Protein AF-A0A316UVH8-F1 (afdb_monomer)

Secondary structure (DSSP, 8-state):
-HHHHHHHHHHHHHHHHHTTTTTHHHHHHHHHHHHH---HHHHHHHHHHHHHHHTSSTTS-HHHHHHHHHHHHHHHHHH-TT-HHHHHHHHHHHHHHHT-TTHHHHHHHHHHT-S-GGGGGGHHHHHHHHHTTT-TTSS-----S-----S--TTGGG-TT--PPPTT--TT--------HHHHHHTT-S-HHHHHHHHHHHHHHHHHH-GGG--HHHHHHHHHHHHHH-HHHHHHHHHHHHHHHHHHHHHHHHHHHHHHTT------PPP--TTTSPP--

Mean predicted aligned error: 10.24 Å

Structure (mmCIF, N/CA/C/O backbone):
data_AF-A0A316UVH8-F1
#
_entry.id   AF-A0A316UVH8-F1
#
loop_
_atom_site.group_PDB
_atom_site.id
_atom_site.type_symbol
_atom_site.label_atom_id
_atom_site.label_alt_id
_atom_site.label_comp_id
_atom_site.label_asym_id
_atom_site.label_entity_id
_atom_site.label_seq_id
_atom_site.pdbx_PDB_ins_code
_atom_site.Cartn_x
_atom_site.Cartn_y
_atom_site.Cartn_z
_atom_site.occupancy
_atom_site.B_iso_or_equiv
_atom_site.auth_seq_id
_atom_site.auth_comp_id
_atom_site.auth_asym_id
_atom_site.auth_atom_id
_atom_site.pdbx_PDB_model_num
ATOM 1 N N . MET A 1 1 ? -22.569 6.946 31.709 1.00 48.66 1 MET A N 1
ATOM 2 C CA . MET A 1 1 ? -23.284 7.180 30.437 1.00 48.66 1 MET A CA 1
ATOM 3 C C . MET A 1 1 ? -22.382 6.847 29.246 1.00 48.66 1 MET A C 1
ATOM 5 O O . MET A 1 1 ? -22.894 6.340 28.260 1.00 48.66 1 MET A O 1
ATOM 9 N N . ASP A 1 2 ? -21.054 6.984 29.384 1.00 65.75 2 ASP A N 1
ATOM 10 C CA . ASP A 1 2 ? -20.082 6.675 28.321 1.00 65.75 2 ASP A CA 1
ATOM 11 C C . ASP A 1 2 ? -20.072 5.235 27.812 1.00 65.75 2 ASP A C 1
ATOM 13 O O . ASP A 1 2 ? -20.060 5.033 26.607 1.00 65.75 2 ASP A O 1
ATOM 17 N N . VAL A 1 3 ? -20.145 4.225 28.686 1.00 76.56 3 VAL A N 1
ATOM 18 C CA . VAL A 1 3 ? -19.962 2.809 28.292 1.00 76.56 3 VAL A CA 1
ATOM 19 C C . VAL A 1 3 ? -20.969 2.325 27.237 1.00 76.56 3 VAL A C 1
ATOM 21 O O . VAL A 1 3 ? -20.591 1.606 26.313 1.00 76.56 3 VAL A O 1
ATOM 24 N N . GLU A 1 4 ? -22.247 2.696 27.351 1.00 79.62 4 GLU A N 1
ATOM 25 C CA . GLU A 1 4 ? -23.273 2.283 26.378 1.00 79.62 4 GLU A CA 1
ATOM 26 C C . GLU A 1 4 ? -23.132 3.034 25.047 1.00 79.62 4 GLU A C 1
ATOM 28 O O . GLU A 1 4 ? -23.325 2.446 23.981 1.00 79.62 4 GLU A O 1
ATOM 33 N N .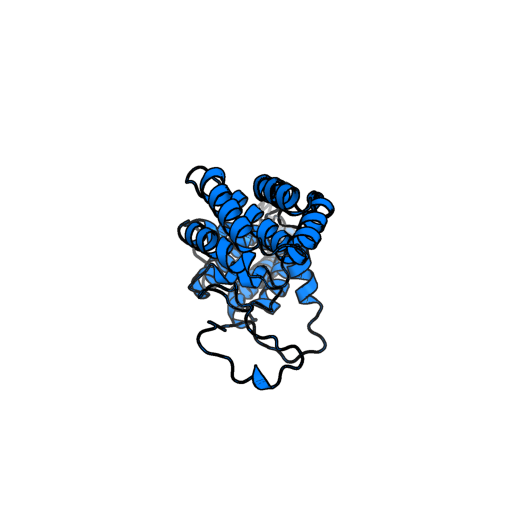 LEU A 1 5 ? -22.691 4.297 25.089 1.00 79.25 5 LEU A N 1
ATOM 34 C CA . LEU A 1 5 ? -22.355 5.060 23.889 1.00 79.25 5 LEU A CA 1
ATOM 35 C C . LEU A 1 5 ? -21.143 4.442 23.172 1.00 79.25 5 LEU A C 1
ATOM 37 O O . LEU A 1 5 ? -21.197 4.236 21.958 1.00 79.25 5 LEU A O 1
ATOM 41 N N . THR A 1 6 ? -20.092 4.053 23.911 1.00 79.81 6 THR A N 1
ATOM 42 C CA . THR A 1 6 ? -18.923 3.349 23.355 1.00 79.81 6 THR A CA 1
ATOM 43 C C . THR A 1 6 ? -19.338 2.052 22.671 1.00 79.81 6 THR A C 1
ATOM 45 O O . THR A 1 6 ? -18.873 1.756 21.571 1.00 79.81 6 THR A O 1
ATOM 48 N N . LYS A 1 7 ? -20.232 1.269 23.293 1.00 83.00 7 LYS A N 1
ATOM 49 C CA . LYS A 1 7 ? -20.739 0.020 22.708 1.00 83.00 7 LYS A CA 1
ATOM 50 C C . LYS A 1 7 ? -21.523 0.278 21.423 1.00 83.00 7 LYS A C 1
ATOM 52 O O . LYS A 1 7 ? -21.285 -0.415 20.437 1.00 83.00 7 LYS A O 1
ATOM 57 N N . GLY A 1 8 ? -22.400 1.283 21.403 1.00 83.62 8 GLY A N 1
ATOM 58 C C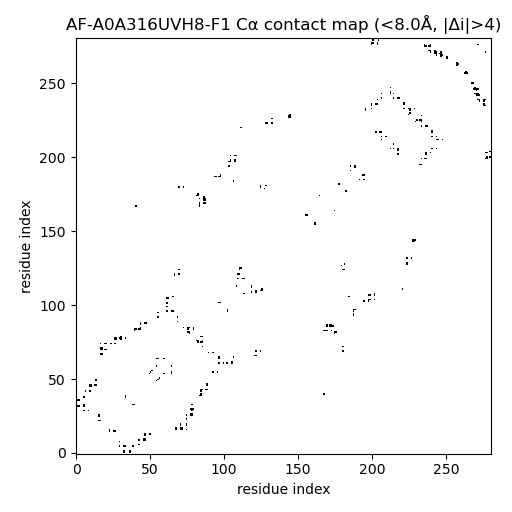A . GLY A 1 8 ? -23.131 1.686 20.198 1.00 83.62 8 GLY A CA 1
ATOM 59 C C . GLY A 1 8 ? -22.193 2.088 19.056 1.00 83.62 8 GLY A C 1
ATOM 60 O O . GLY A 1 8 ? -22.315 1.582 17.938 1.00 83.62 8 GLY A O 1
ATOM 61 N N . ARG A 1 9 ? -21.188 2.923 19.350 1.00 82.12 9 ARG A N 1
ATOM 62 C CA . ARG A 1 9 ? -20.157 3.326 18.380 1.00 82.12 9 ARG A CA 1
ATOM 63 C C . ARG A 1 9 ? -19.286 2.156 17.920 1.00 82.12 9 ARG A C 1
ATOM 65 O O . ARG A 1 9 ? -18.924 2.103 16.750 1.00 82.12 9 ARG A O 1
ATOM 72 N N . ALA A 1 10 ? -19.009 1.178 18.781 1.00 85.44 10 ALA A N 1
ATOM 73 C CA . ALA A 1 10 ? -18.260 -0.022 18.407 1.00 85.44 10 ALA A CA 1
ATOM 74 C C . ALA A 1 10 ? -18.970 -0.853 17.321 1.00 85.44 10 ALA A C 1
ATOM 76 O O . ALA A 1 10 ? -18.297 -1.440 16.475 1.00 85.44 10 ALA A O 1
ATOM 77 N N . PHE A 1 11 ? -20.309 -0.887 17.308 1.00 88.44 11 PHE A N 1
ATOM 78 C CA . PHE A 1 11 ? -21.073 -1.545 16.238 1.00 88.44 11 PHE A CA 1
ATOM 79 C C . PHE A 1 11 ? -21.042 -0.761 14.921 1.00 88.44 11 PHE A C 1
ATOM 81 O O . PHE A 1 11 ? -20.986 -1.374 13.857 1.00 88.44 11 PHE A O 1
ATOM 88 N N . GLN A 1 12 ? -21.027 0.571 14.997 1.00 90.38 12 GLN A N 1
ATOM 89 C CA . GLN A 1 12 ? -20.935 1.470 13.838 1.00 90.38 12 GLN A CA 1
ATOM 90 C C . GLN A 1 12 ? -19.508 1.594 13.287 1.00 90.38 12 GLN A C 1
ATOM 92 O O . GLN A 1 12 ? -19.318 2.099 12.188 1.00 90.38 12 GLN A O 1
ATOM 97 N N . LEU A 1 13 ? -18.496 1.123 14.024 1.00 91.44 13 LEU A N 1
ATOM 98 C CA . LEU A 1 13 ? -17.085 1.338 13.701 1.00 91.44 13 LEU A CA 1
ATOM 99 C C . LEU A 1 13 ? -16.694 0.854 12.299 1.00 91.44 13 LEU A C 1
ATOM 101 O O . LEU A 1 13 ? -15.836 1.460 11.672 1.00 91.44 13 LEU A O 1
ATOM 105 N N . PHE A 1 14 ? -17.314 -0.212 11.789 1.00 93.62 14 PHE A N 1
ATOM 106 C CA . PHE A 1 14 ? -17.062 -0.650 10.414 1.00 93.62 14 PHE A CA 1
ATOM 107 C C . PHE A 1 14 ? -17.468 0.422 9.394 1.00 93.62 14 PHE A C 1
ATOM 109 O O . PHE A 1 14 ? -16.698 0.707 8.485 1.00 93.62 14 PHE A O 1
ATOM 116 N N . ASP A 1 15 ? -18.656 1.007 9.556 1.00 93.81 15 ASP A N 1
ATOM 117 C CA . ASP A 1 15 ? -19.183 2.026 8.644 1.00 93.81 15 ASP A CA 1
ATOM 118 C C . ASP A 1 15 ? -18.383 3.325 8.784 1.00 93.81 15 ASP A C 1
ATOM 120 O O . ASP A 1 15 ? -17.949 3.892 7.790 1.00 93.81 15 ASP A O 1
ATOM 124 N N . LEU A 1 16 ? -18.032 3.704 10.018 1.00 93.00 16 LEU A N 1
ATOM 125 C CA . LEU A 1 16 ? -17.135 4.837 10.265 1.00 93.00 16 LEU A CA 1
ATOM 126 C C . LEU A 1 16 ? -15.775 4.661 9.575 1.00 93.00 16 LEU A C 1
ATOM 128 O O . LEU A 1 16 ? -15.230 5.618 9.044 1.00 93.00 16 LEU A O 1
ATOM 132 N N . ILE A 1 17 ? -15.210 3.453 9.569 1.00 93.50 17 ILE A N 1
ATOM 133 C CA . ILE A 1 17 ? -13.948 3.187 8.867 1.00 93.50 17 ILE A CA 1
ATOM 134 C C . ILE A 1 17 ? -14.131 3.246 7.345 1.00 93.50 17 ILE A C 1
ATOM 136 O O . ILE A 1 17 ? -13.220 3.691 6.650 1.00 93.50 17 ILE A O 1
ATOM 140 N N . ALA A 1 18 ? -15.272 2.792 6.824 1.00 91.69 18 ALA A N 1
ATOM 141 C CA . ALA A 1 18 ? -15.566 2.855 5.395 1.00 91.69 18 ALA A CA 1
ATOM 142 C C . ALA A 1 18 ? -15.680 4.304 4.893 1.00 91.69 18 ALA A C 1
ATOM 144 O O . ALA A 1 18 ? -15.189 4.598 3.808 1.00 91.69 18 ALA A O 1
ATOM 145 N N . ASP A 1 19 ? -16.228 5.194 5.722 1.00 91.50 19 ASP A N 1
ATOM 146 C CA . ASP A 1 19 ? -16.403 6.622 5.431 1.00 91.50 19 ASP A CA 1
ATOM 147 C C . ASP A 1 19 ? -15.170 7.476 5.808 1.00 91.50 19 ASP A C 1
ATOM 149 O O . ASP A 1 19 ? -15.238 8.703 5.867 1.00 91.50 19 ASP A O 1
ATOM 153 N N . TRP A 1 20 ? -14.027 6.860 6.124 1.00 90.06 20 TRP A N 1
ATOM 154 C CA . TRP A 1 20 ? -12.783 7.595 6.375 1.00 90.06 20 TRP A CA 1
ATOM 155 C C . TRP A 1 20 ? -12.253 8.208 5.065 1.00 90.06 20 TRP A C 1
ATOM 157 O O . TRP A 1 20 ? -12.171 7.480 4.072 1.00 90.06 20 TRP A O 1
ATOM 167 N N . PRO A 1 21 ? -11.811 9.483 5.036 1.00 89.75 21 PRO A N 1
ATOM 168 C CA . PRO A 1 21 ? -11.515 10.379 6.164 1.00 89.75 21 PRO A CA 1
ATOM 169 C C . PRO A 1 21 ? -12.667 11.288 6.627 1.00 89.75 21 PRO A C 1
ATOM 171 O O . PRO A 1 21 ? -12.525 11.960 7.652 1.00 89.75 21 PRO A O 1
ATOM 174 N N . ASP A 1 22 ? -13.807 11.306 5.939 1.00 88.62 22 ASP A N 1
ATOM 175 C CA . ASP A 1 22 ? -14.940 12.187 6.269 1.00 88.62 22 ASP A CA 1
ATOM 176 C C . ASP A 1 22 ? -15.517 11.901 7.669 1.00 88.62 22 ASP A C 1
ATOM 178 O O . ASP A 1 22 ? -16.018 12.791 8.359 1.00 88.62 22 ASP A O 1
ATOM 182 N N . SER A 1 23 ? -15.361 10.666 8.149 1.00 91.56 23 SER A N 1
ATOM 183 C CA . SER A 1 23 ? -15.766 10.214 9.483 1.00 91.56 23 SER A CA 1
ATOM 184 C C . SER A 1 23 ? -14.837 10.622 10.642 1.00 91.56 23 SER A C 1
ATOM 186 O O . SER A 1 23 ? -15.108 10.260 11.792 1.00 91.56 23 SER A O 1
ATOM 188 N N . THR A 1 24 ? -13.771 11.395 10.392 1.00 89.75 24 THR A N 1
ATOM 189 C CA . THR A 1 24 ? -12.790 11.836 11.410 1.00 89.75 24 THR A CA 1
ATOM 190 C C . THR A 1 24 ? -13.399 12.321 12.741 1.00 89.75 24 THR A C 1
ATOM 192 O O . THR A 1 24 ? -12.937 11.848 13.783 1.00 89.75 24 THR A O 1
ATOM 195 N N . PRO A 1 25 ? -14.427 13.200 12.789 1.00 88.38 25 PRO A N 1
ATOM 196 C CA . PRO A 1 25 ? -14.987 13.654 14.068 1.00 88.38 25 PRO A CA 1
ATOM 197 C C . PRO A 1 25 ? -15.607 12.511 14.887 1.00 88.38 25 PRO A C 1
ATOM 199 O O . PRO A 1 25 ? -15.352 12.402 16.083 1.00 88.38 25 PRO A O 1
ATOM 202 N N . ALA A 1 26 ? -16.340 11.596 14.246 1.00 87.38 26 ALA A N 1
ATOM 203 C CA . ALA A 1 26 ? -16.956 10.453 14.926 1.00 87.38 26 ALA A CA 1
ATOM 204 C C . ALA A 1 26 ? -15.911 9.443 15.438 1.00 87.38 26 ALA A C 1
ATOM 206 O O . ALA A 1 26 ? -16.097 8.804 16.476 1.00 87.38 26 ALA A O 1
ATOM 207 N N . VAL A 1 27 ? -14.797 9.307 14.716 1.00 88.38 27 VAL A N 1
ATOM 208 C CA . VAL A 1 27 ? -13.624 8.529 15.138 1.00 88.38 27 VAL A CA 1
ATOM 209 C C . VAL A 1 27 ? -12.925 9.202 16.335 1.00 88.38 27 VAL A C 1
ATOM 211 O O . VAL A 1 27 ? -12.458 8.509 17.243 1.00 88.38 27 VAL A O 1
ATOM 214 N N . GLY A 1 28 ? -12.904 10.538 16.378 1.00 87.00 28 GLY A N 1
ATOM 215 C CA . GLY A 1 28 ? -12.412 11.345 17.499 1.00 87.00 28 GLY A CA 1
ATOM 216 C C . GLY A 1 28 ? -13.209 11.142 18.791 1.00 87.00 28 GLY A C 1
ATOM 217 O O . GLY A 1 28 ? -12.610 10.883 19.835 1.00 87.00 28 GLY A O 1
ATOM 218 N N . ASP A 1 29 ? -14.541 11.131 18.717 1.00 86.81 29 ASP A N 1
ATOM 219 C CA . ASP A 1 29 ? -15.402 10.824 19.873 1.00 86.81 29 ASP A CA 1
ATOM 220 C C . ASP A 1 29 ? -15.079 9.438 20.459 1.00 86.81 29 ASP A C 1
ATOM 222 O O . ASP A 1 29 ? -15.022 9.233 21.675 1.00 86.81 29 ASP A O 1
ATOM 226 N N . LEU A 1 30 ? -14.830 8.455 19.585 1.00 84.75 30 LEU A N 1
ATOM 227 C CA . LEU A 1 30 ? -14.495 7.098 20.007 1.00 84.75 30 LEU A CA 1
ATOM 228 C C . LEU A 1 30 ? -13.124 7.032 20.695 1.00 84.75 30 LEU A C 1
ATOM 230 O O . LEU A 1 30 ? -12.954 6.262 21.641 1.00 84.75 30 LEU A O 1
ATOM 234 N N . LYS A 1 31 ? -12.159 7.851 20.265 1.00 87.69 31 LYS A N 1
ATOM 235 C CA . LYS A 1 31 ? -10.849 7.986 20.917 1.00 87.69 31 LYS A CA 1
ATOM 236 C C . LYS A 1 31 ? -10.988 8.484 22.356 1.00 87.69 31 LYS A C 1
ATOM 238 O O . LYS A 1 31 ? -10.380 7.906 23.258 1.00 87.69 31 LYS A O 1
ATOM 243 N N . GLU A 1 32 ? -11.788 9.527 22.577 1.00 85.31 32 GLU A N 1
ATOM 244 C CA . GLU A 1 32 ? -12.048 10.060 23.920 1.00 85.31 32 GLU A CA 1
ATOM 245 C C . GLU A 1 32 ? -12.792 9.037 24.786 1.00 85.31 32 GLU A C 1
ATOM 247 O O . GLU A 1 32 ? -12.422 8.778 25.929 1.00 85.31 32 GLU A O 1
ATOM 252 N N . SER A 1 33 ? -13.763 8.337 24.205 1.00 82.31 33 SER A N 1
ATOM 253 C CA . SER A 1 33 ? -14.492 7.287 24.909 1.00 82.31 33 SER A CA 1
ATOM 254 C C . SER A 1 33 ? -13.598 6.102 25.315 1.00 82.31 33 SER A C 1
ATOM 256 O O . SER A 1 33 ? -13.747 5.549 26.404 1.00 82.31 33 SER A O 1
ATOM 258 N N . ILE A 1 34 ? -12.626 5.709 24.484 1.00 82.00 34 ILE A N 1
ATOM 259 C CA . ILE A 1 34 ? -11.674 4.621 24.785 1.00 82.00 34 ILE A CA 1
ATOM 260 C C . ILE A 1 34 ? -10.600 5.036 25.793 1.00 82.00 34 ILE A C 1
ATOM 262 O O . ILE A 1 34 ? -10.055 4.178 26.486 1.00 82.00 34 ILE A O 1
ATOM 266 N N . SER A 1 35 ? -10.255 6.321 25.892 1.00 81.00 35 SER A N 1
ATOM 267 C CA . SER A 1 35 ? -9.325 6.767 26.936 1.00 81.00 35 SER A CA 1
ATOM 268 C C . SER A 1 35 ? -9.970 6.687 28.324 1.00 81.00 35 SER A C 1
ATOM 270 O O . SER A 1 35 ? -9.289 6.379 29.300 1.00 81.00 35 SER A O 1
ATOM 272 N N . GLN A 1 36 ? -11.290 6.873 28.391 1.00 79.94 36 GLN A N 1
ATOM 273 C CA . GLN A 1 36 ? -12.079 6.804 29.621 1.00 79.94 36 GLN A CA 1
ATOM 274 C C . GLN A 1 36 ? -12.599 5.391 29.942 1.00 79.94 36 GLN A C 1
ATOM 276 O O . GLN A 1 36 ? -12.971 5.115 31.083 1.00 79.94 36 GLN A O 1
ATOM 281 N N . THR A 1 37 ? -12.620 4.473 28.967 1.00 77.19 37 THR A N 1
ATOM 282 C CA . THR A 1 37 ? -13.170 3.116 29.126 1.00 77.19 37 THR A CA 1
ATOM 283 C C . THR A 1 37 ? -12.156 2.016 28.790 1.00 77.19 37 THR A C 1
ATOM 285 O O . THR A 1 37 ? -11.440 2.064 27.796 1.00 77.19 37 THR A O 1
ATOM 288 N N . SER A 1 38 ? -12.133 0.928 29.563 1.00 79.25 38 SER A N 1
ATOM 289 C CA . SER A 1 38 ? -11.269 -0.244 29.321 1.00 79.25 38 SER A CA 1
ATOM 290 C C . SER A 1 38 ? -11.838 -1.223 28.270 1.00 79.25 38 SER A C 1
ATOM 292 O O . SER A 1 38 ? -11.692 -2.440 28.374 1.00 79.25 38 SER A O 1
ATOM 294 N N . LEU A 1 39 ? -12.506 -0.716 27.224 1.00 84.31 39 LEU A N 1
ATOM 295 C CA . LEU A 1 39 ? -13.298 -1.523 26.273 1.00 84.31 39 LEU A CA 1
ATOM 296 C C . LEU A 1 39 ? -12.567 -1.905 24.974 1.00 84.31 39 LEU A C 1
ATOM 298 O O . LEU A 1 39 ? -13.178 -2.446 24.051 1.00 84.31 39 LEU A O 1
ATOM 302 N N . ARG A 1 40 ? -11.249 -1.692 24.889 1.00 86.94 40 ARG A N 1
ATOM 303 C CA . ARG A 1 40 ? -10.430 -1.982 23.690 1.00 86.94 40 ARG A CA 1
ATOM 304 C C . ARG A 1 40 ? -10.602 -3.417 23.176 1.00 86.94 40 ARG A C 1
ATOM 306 O O . ARG A 1 40 ? -10.691 -3.641 21.968 1.00 86.94 40 ARG A O 1
ATOM 313 N N . LEU A 1 41 ? -10.685 -4.396 24.085 1.00 87.44 41 LEU A N 1
ATOM 314 C CA . LEU A 1 41 ? -10.926 -5.801 23.737 1.00 87.44 41 LEU A CA 1
ATOM 315 C C . LEU A 1 41 ? -12.296 -5.996 23.081 1.00 87.44 41 LEU A C 1
ATOM 317 O O . LEU A 1 41 ? -12.360 -6.595 22.007 1.00 87.44 41 LEU A O 1
ATOM 321 N N . PHE A 1 42 ? -13.354 -5.452 23.681 1.00 89.25 42 PHE A N 1
ATOM 322 C CA . PHE A 1 42 ? -14.710 -5.529 23.140 1.00 89.25 42 PHE A CA 1
ATOM 323 C C . PHE A 1 42 ? -14.776 -4.926 21.732 1.00 89.25 42 PHE A C 1
ATOM 325 O O . PHE A 1 42 ? -15.255 -5.572 20.805 1.00 89.25 42 PHE A O 1
ATOM 332 N N . ILE A 1 43 ? -14.187 -3.743 21.536 1.00 90.25 43 ILE A N 1
ATOM 333 C CA . ILE A 1 43 ? -14.131 -3.075 20.228 1.00 90.25 43 ILE A CA 1
ATOM 334 C C . ILE A 1 43 ? -13.397 -3.941 19.203 1.00 90.25 43 ILE A C 1
ATOM 336 O O . ILE A 1 43 ? -13.895 -4.148 18.098 1.00 90.25 43 ILE A O 1
ATOM 340 N N . SER A 1 44 ? -12.246 -4.512 19.575 1.00 90.88 44 SER A N 1
ATOM 341 C CA . SER A 1 44 ? -11.482 -5.383 18.675 1.00 90.88 44 SER A CA 1
ATOM 342 C C . SER A 1 44 ? -12.257 -6.641 18.262 1.00 90.88 44 SER A C 1
ATOM 344 O O . SER A 1 44 ? -12.171 -7.063 17.107 1.00 90.88 44 SER A O 1
ATOM 346 N N . GLN A 1 45 ? -13.045 -7.225 19.171 1.00 91.81 45 GLN A N 1
ATOM 347 C CA . GLN A 1 45 ? -13.875 -8.401 18.899 1.00 91.81 45 GLN A CA 1
ATOM 348 C C . GLN A 1 45 ? -15.064 -8.053 17.999 1.00 91.81 45 GLN A C 1
ATOM 350 O O . GLN A 1 45 ? -15.278 -8.733 16.994 1.00 91.81 45 GLN A O 1
ATOM 355 N N . THR A 1 46 ? -15.782 -6.974 18.315 1.00 93.44 46 THR A N 1
ATOM 356 C CA . THR A 1 46 ? -16.923 -6.484 17.530 1.00 93.44 46 THR A CA 1
ATOM 357 C C . THR A 1 46 ? -16.495 -6.114 16.112 1.00 93.44 46 THR A C 1
ATOM 359 O O . THR A 1 46 ? -17.087 -6.596 15.146 1.00 93.44 46 THR A O 1
ATOM 362 N N . LEU A 1 47 ? -15.401 -5.360 15.959 1.00 93.81 47 LEU A N 1
ATOM 363 C CA . LEU A 1 47 ? -14.863 -5.006 14.645 1.00 93.81 47 LEU A CA 1
ATOM 364 C C . LEU A 1 47 ? -14.400 -6.247 13.868 1.00 93.81 47 LEU A C 1
ATOM 366 O O . LEU A 1 47 ? -14.722 -6.387 12.689 1.00 93.81 47 LEU A O 1
ATOM 370 N N . SER A 1 48 ? -13.706 -7.188 14.520 1.00 93.50 48 SER A N 1
ATOM 371 C CA . SER A 1 48 ? -13.294 -8.449 13.882 1.00 93.50 48 SER A CA 1
ATOM 372 C C . SER A 1 48 ? -14.486 -9.258 13.366 1.00 93.50 48 SER A C 1
ATOM 374 O O . SER A 1 48 ? -14.409 -9.846 12.286 1.00 93.50 48 SER A O 1
ATOM 376 N N . ALA A 1 49 ? -15.586 -9.306 14.123 1.00 94.25 49 ALA A N 1
ATOM 377 C CA . ALA A 1 49 ? -16.807 -9.986 13.708 1.00 94.25 49 ALA A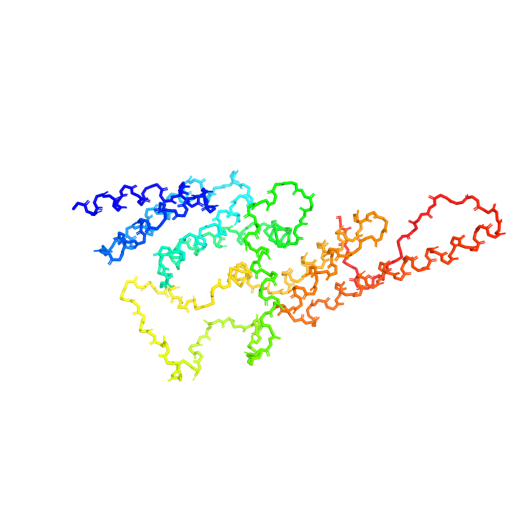 CA 1
ATOM 378 C C . ALA A 1 49 ? -17.445 -9.300 12.488 1.00 94.25 49 ALA A C 1
ATOM 380 O O . ALA A 1 49 ? -17.781 -9.979 11.514 1.00 94.25 49 ALA A O 1
ATOM 381 N N . SER A 1 50 ? -17.532 -7.966 12.496 1.00 94.56 50 SER A N 1
ATOM 382 C CA . SER A 1 50 ? -18.041 -7.179 11.365 1.00 94.56 50 SER A CA 1
ATOM 383 C C . SER A 1 50 ? -17.198 -7.363 10.100 1.00 94.56 50 SER A C 1
ATOM 385 O O . SER A 1 50 ? -17.757 -7.627 9.038 1.00 94.56 50 SER A O 1
ATOM 387 N N . LEU A 1 51 ? -15.864 -7.326 10.211 1.00 94.25 51 LEU A N 1
ATOM 388 C CA . LEU A 1 51 ? -14.942 -7.550 9.089 1.00 94.25 51 LEU A CA 1
ATOM 389 C C . LEU A 1 51 ? -15.121 -8.938 8.463 1.00 94.25 51 LEU A C 1
ATOM 391 O O . LEU A 1 51 ? -15.199 -9.064 7.242 1.00 94.25 51 LEU A O 1
ATOM 395 N N . ARG A 1 52 ? -15.235 -9.989 9.286 1.00 93.25 52 ARG A N 1
ATOM 396 C CA . ARG A 1 52 ? -15.470 -11.357 8.793 1.00 93.25 52 ARG A CA 1
ATOM 397 C C . ARG A 1 52 ? -16.805 -11.493 8.071 1.00 93.25 52 ARG A C 1
ATOM 399 O O . ARG A 1 52 ? -16.871 -12.170 7.054 1.00 93.25 52 ARG A O 1
ATOM 406 N N . LYS A 1 53 ? -17.855 -10.859 8.596 1.00 93.25 53 LYS A N 1
ATOM 407 C CA . LYS A 1 53 ? -19.208 -10.959 8.041 1.00 93.25 53 LYS A CA 1
ATOM 408 C C . LYS A 1 53 ? -19.377 -10.155 6.749 1.00 93.25 53 LYS A C 1
ATOM 410 O O . LYS A 1 53 ? -20.074 -10.616 5.853 1.00 93.25 53 LYS A O 1
ATOM 415 N N . ARG A 1 54 ? -18.792 -8.955 6.676 1.00 94.00 54 ARG A N 1
ATOM 416 C CA . ARG A 1 54 ? -19.096 -7.955 5.635 1.00 94.00 54 ARG A CA 1
ATOM 417 C C . ARG A 1 54 ? -18.012 -7.774 4.572 1.00 94.00 54 ARG A C 1
ATOM 419 O O . ARG A 1 54 ? -18.312 -7.190 3.543 1.00 94.00 54 ARG A O 1
ATOM 426 N N . LEU A 1 55 ? -16.773 -8.203 4.828 1.00 93.69 55 LEU A N 1
ATOM 427 C CA . LEU A 1 55 ? -15.638 -7.916 3.941 1.00 93.69 55 LEU A CA 1
ATOM 428 C C . LEU A 1 55 ? -14.831 -9.161 3.566 1.00 93.69 55 LEU A C 1
ATOM 430 O O . LEU A 1 55 ? -14.473 -9.346 2.408 1.00 93.69 55 LEU A O 1
ATOM 434 N N . LEU A 1 56 ? -14.522 -10.025 4.537 1.00 93.38 56 LEU A N 1
ATOM 435 C CA . LEU A 1 56 ? -13.636 -11.178 4.331 1.00 93.38 56 LEU A CA 1
ATOM 436 C C . LEU A 1 56 ? -14.390 -12.388 3.763 1.00 93.38 56 LEU A C 1
ATOM 438 O O . LEU A 1 56 ? -14.342 -13.487 4.315 1.00 93.38 56 LEU A O 1
ATOM 442 N N . HIS A 1 57 ? -15.089 -12.177 2.651 1.00 92.50 57 HIS A N 1
ATOM 443 C CA . HIS A 1 57 ? -15.824 -13.208 1.928 1.00 92.50 57 HIS A CA 1
ATOM 444 C C . HIS A 1 57 ? -15.427 -13.243 0.441 1.00 92.50 57 HIS A C 1
ATOM 446 O O . HIS A 1 57 ? -15.025 -12.215 -0.113 1.00 92.50 57 HIS A O 1
ATOM 452 N N . PRO A 1 58 ? -15.575 -14.392 -0.250 1.00 91.06 58 PRO A N 1
ATOM 453 C CA . PRO A 1 58 ? -15.124 -14.550 -1.638 1.00 91.06 58 PRO A CA 1
ATOM 454 C C . PRO A 1 58 ? -15.687 -13.517 -2.625 1.00 91.06 58 PRO A C 1
ATOM 456 O O . PRO A 1 58 ? -14.995 -13.148 -3.563 1.00 91.06 58 PRO A O 1
ATOM 459 N N . GLY A 1 59 ? -16.900 -13.004 -2.389 1.00 91.38 59 GLY A N 1
ATOM 460 C CA . GLY A 1 59 ? -17.537 -12.014 -3.267 1.00 91.38 59 GLY A CA 1
ATOM 461 C C . GLY A 1 59 ? -16.980 -10.585 -3.193 1.00 91.38 59 GLY A C 1
ATOM 462 O O . GLY A 1 59 ? -17.377 -9.754 -3.999 1.00 91.38 59 GLY A O 1
ATOM 463 N N . ALA A 1 60 ? -16.093 -10.266 -2.244 1.00 93.62 60 ALA A N 1
ATOM 464 C CA . ALA A 1 60 ? -15.498 -8.930 -2.151 1.00 93.62 60 ALA A CA 1
ATOM 465 C C . ALA A 1 60 ? -14.329 -8.802 -3.139 1.00 93.62 60 ALA A C 1
ATOM 467 O O . ALA A 1 60 ? -13.547 -9.747 -3.285 1.00 93.62 60 ALA A O 1
ATOM 468 N N . ARG A 1 61 ? -14.164 -7.651 -3.803 1.00 92.75 61 ARG A N 1
ATOM 469 C CA . ARG A 1 61 ? -13.019 -7.420 -4.702 1.00 92.75 61 ARG A CA 1
ATOM 470 C C . ARG A 1 61 ? -11.763 -7.125 -3.886 1.00 92.75 61 ARG A C 1
ATOM 472 O O . ARG A 1 61 ? -11.830 -6.490 -2.839 1.00 92.75 61 ARG A O 1
ATOM 479 N N . THR A 1 62 ? -10.603 -7.555 -4.376 1.00 93.00 62 THR A N 1
ATOM 480 C CA . THR A 1 62 ? -9.320 -7.378 -3.672 1.00 93.00 62 THR A CA 1
ATOM 481 C C . THR A 1 62 ? -9.005 -5.901 -3.426 1.00 93.00 62 THR A C 1
ATOM 483 O O . THR A 1 62 ? -8.535 -5.553 -2.345 1.00 93.00 62 THR A O 1
ATOM 486 N N . ARG A 1 63 ? -9.353 -5.031 -4.386 1.00 90.75 63 ARG A N 1
ATOM 487 C CA . ARG A 1 63 ? -9.241 -3.570 -4.269 1.00 90.75 63 ARG A CA 1
ATOM 488 C C . ARG A 1 63 ? -10.065 -3.008 -3.110 1.00 90.75 63 ARG A C 1
ATOM 490 O O . ARG A 1 63 ? -9.510 -2.271 -2.306 1.00 90.75 63 ARG A O 1
ATOM 497 N N . ASP A 1 64 ? -11.332 -3.403 -2.975 1.00 92.00 64 ASP A N 1
ATOM 498 C CA . ASP A 1 64 ? -12.219 -2.905 -1.909 1.00 92.00 64 ASP A CA 1
ATOM 499 C C . ASP A 1 64 ? -11.699 -3.313 -0.517 1.00 92.00 64 ASP A C 1
ATOM 501 O O . ASP A 1 64 ? -11.701 -2.526 0.428 1.00 92.00 64 ASP A O 1
ATOM 505 N N . ILE A 1 65 ? -11.191 -4.546 -0.393 1.00 94.00 65 ILE A N 1
ATOM 506 C CA . ILE A 1 65 ? -10.589 -5.040 0.855 1.00 94.00 65 ILE A CA 1
ATOM 507 C C . ILE A 1 65 ? -9.319 -4.254 1.185 1.00 94.00 65 ILE A C 1
ATOM 509 O O . ILE A 1 65 ? -9.092 -3.912 2.345 1.00 94.00 65 ILE A O 1
ATOM 513 N N . LEU A 1 66 ? -8.489 -3.976 0.177 1.00 92.12 66 LEU A N 1
ATOM 514 C CA . LEU A 1 66 ? -7.262 -3.209 0.340 1.00 92.12 66 LEU A CA 1
ATOM 515 C C . LEU A 1 66 ? -7.550 -1.756 0.735 1.00 92.12 66 LEU A C 1
ATOM 517 O O . LEU A 1 66 ? -6.921 -1.252 1.662 1.00 92.12 66 LEU A O 1
ATOM 521 N N . GLN A 1 67 ? -8.518 -1.111 0.083 1.00 91.50 67 GLN A N 1
ATOM 522 C CA . GLN A 1 67 ? -8.951 0.247 0.403 1.00 91.50 67 GLN A CA 1
ATOM 523 C C . GLN A 1 67 ? -9.449 0.324 1.848 1.00 91.50 67 GLN A C 1
ATOM 525 O O . GLN A 1 67 ? -8.948 1.135 2.624 1.00 91.50 67 GLN A O 1
ATOM 530 N N . LEU A 1 68 ? -10.339 -0.589 2.259 1.00 92.75 68 LEU A N 1
ATOM 531 C CA . LEU A 1 68 ? -10.797 -0.615 3.647 1.00 92.75 68 LEU A CA 1
ATOM 532 C C . LEU A 1 68 ? -9.655 -0.931 4.619 1.00 92.75 68 LEU A C 1
ATOM 534 O O . LEU A 1 68 ? -9.647 -0.407 5.724 1.00 92.75 68 LEU A O 1
ATOM 538 N N . TYR A 1 69 ? -8.681 -1.769 4.249 1.00 92.81 69 TYR A N 1
ATOM 539 C CA . TYR A 1 69 ? -7.513 -2.024 5.095 1.00 92.81 69 TYR A CA 1
ATOM 540 C C . TYR A 1 69 ? -6.678 -0.754 5.317 1.00 92.81 69 TYR A C 1
ATOM 542 O O . TYR A 1 69 ? -6.260 -0.502 6.447 1.00 92.81 69 TYR A O 1
ATOM 550 N N . VAL A 1 70 ? -6.472 0.056 4.276 1.00 90.81 70 VAL A N 1
ATOM 551 C CA . VAL A 1 70 ? -5.781 1.351 4.371 1.00 90.81 70 VAL A CA 1
ATOM 552 C C . VAL A 1 70 ? -6.571 2.319 5.260 1.00 90.81 70 VAL A C 1
ATOM 554 O O . VAL A 1 70 ? -6.020 2.825 6.239 1.00 90.81 70 VAL A O 1
ATOM 557 N N . SER A 1 71 ? -7.874 2.491 5.017 1.00 91.69 71 SER A N 1
ATOM 558 C CA . SER A 1 71 ? -8.748 3.319 5.862 1.00 91.69 71 SER A CA 1
ATOM 559 C C . SER A 1 71 ? -8.782 2.839 7.316 1.00 91.69 71 SER A C 1
ATOM 561 O O . SER A 1 71 ? -8.678 3.636 8.247 1.00 91.69 71 SER A O 1
ATOM 563 N N . LEU A 1 72 ? -8.848 1.522 7.536 1.00 92.81 72 LEU A N 1
ATOM 564 C CA . LEU A 1 72 ? -8.820 0.902 8.860 1.00 92.81 72 LEU A CA 1
ATOM 565 C C . LEU A 1 72 ? -7.527 1.231 9.590 1.00 92.81 72 LEU A C 1
ATOM 567 O O . LEU A 1 72 ? -7.555 1.537 10.779 1.00 92.81 72 LEU A O 1
ATOM 571 N N . VAL A 1 73 ? -6.393 1.155 8.899 1.00 90.25 73 VAL A N 1
ATOM 572 C CA . VAL A 1 73 ? -5.094 1.482 9.477 1.00 90.25 73 VAL A CA 1
ATOM 573 C C . VAL A 1 73 ? -5.068 2.932 9.963 1.00 90.25 73 VAL A C 1
ATOM 575 O O . VAL A 1 73 ? -4.665 3.164 11.104 1.00 90.25 73 VAL A O 1
ATOM 578 N N . TYR A 1 74 ? -5.510 3.890 9.144 1.00 89.12 74 TYR A N 1
ATOM 579 C CA . TYR A 1 74 ? -5.519 5.304 9.525 1.00 89.12 74 TYR A CA 1
ATOM 580 C C . TYR A 1 74 ? -6.513 5.589 10.656 1.00 89.12 74 TYR A C 1
ATOM 582 O O . TYR A 1 74 ? -6.124 6.130 11.694 1.00 89.12 74 TYR A O 1
ATOM 590 N N . ALA A 1 75 ? -7.764 5.150 10.509 1.00 91.62 75 ALA A N 1
ATOM 591 C CA . ALA A 1 75 ? -8.815 5.381 11.494 1.00 91.62 75 ALA A CA 1
ATOM 592 C C . ALA A 1 75 ? -8.489 4.731 12.849 1.00 91.62 75 ALA A C 1
ATOM 594 O O . ALA A 1 75 ? -8.562 5.378 13.893 1.00 91.62 75 ALA A O 1
ATOM 595 N N . VAL A 1 76 ? -8.059 3.463 12.866 1.00 89.94 76 VAL A N 1
ATOM 596 C CA . VAL A 1 76 ? -7.751 2.753 14.121 1.00 89.94 76 VAL A CA 1
ATOM 597 C C . VAL A 1 76 ? -6.505 3.316 14.797 1.00 89.94 76 VAL A C 1
ATOM 599 O O . VAL A 1 76 ? -6.456 3.331 16.023 1.00 89.94 76 VAL A O 1
ATOM 602 N N . ARG A 1 77 ? -5.521 3.827 14.049 1.00 87.06 77 ARG A N 1
ATOM 603 C CA . ARG A 1 77 ? -4.383 4.549 14.646 1.00 87.06 77 ARG A CA 1
ATOM 604 C C . ARG A 1 77 ? -4.795 5.880 15.257 1.00 87.06 77 ARG A C 1
ATOM 606 O O . ARG A 1 77 ? -4.256 6.256 16.295 1.00 87.06 77 ARG A O 1
ATOM 613 N N . HIS A 1 78 ? -5.753 6.573 14.644 1.00 87.88 78 HIS A N 1
ATOM 614 C CA . HIS A 1 78 ? -6.311 7.790 15.219 1.00 87.88 78 HIS A CA 1
ATOM 615 C C . HIS A 1 78 ? -7.005 7.505 16.563 1.00 87.88 78 HIS A C 1
ATOM 617 O O . HIS A 1 78 ? -6.835 8.262 17.521 1.00 87.88 78 HIS A O 1
ATOM 623 N N . ILE A 1 79 ? -7.722 6.377 16.643 1.00 88.31 79 ILE A N 1
ATOM 624 C CA . ILE A 1 79 ? -8.431 5.901 17.840 1.00 88.31 79 ILE A CA 1
ATOM 625 C C . ILE A 1 79 ? -7.471 5.388 18.923 1.00 88.31 79 ILE A C 1
ATOM 627 O O . ILE A 1 79 ? -7.604 5.731 20.096 1.00 88.31 79 ILE A O 1
ATOM 631 N N . ASP A 1 80 ? -6.524 4.529 18.548 1.00 85.81 80 ASP A N 1
ATOM 632 C CA . ASP A 1 80 ? -5.609 3.844 19.456 1.00 85.81 80 ASP A CA 1
ATOM 633 C C . ASP A 1 80 ? -4.149 4.020 19.007 1.00 85.81 80 ASP A C 1
ATOM 635 O O . ASP A 1 80 ? -3.618 3.174 18.276 1.00 85.81 80 ASP A O 1
ATOM 639 N N . PRO A 1 81 ? -3.461 5.065 19.506 1.00 81.62 81 PRO A N 1
ATOM 640 C CA . PRO A 1 81 ? -2.048 5.296 19.212 1.00 81.62 81 PRO A CA 1
ATOM 641 C C . PRO A 1 81 ? -1.122 4.167 19.681 1.00 81.62 81 PRO A C 1
ATOM 643 O O . PRO A 1 81 ? -0.025 4.020 19.152 1.00 81.62 81 PRO A O 1
ATOM 646 N N . GLN A 1 82 ? -1.546 3.355 20.660 1.00 78.94 82 GLN A N 1
ATOM 647 C CA . GLN A 1 82 ? -0.768 2.201 21.119 1.00 78.94 82 GLN A CA 1
ATOM 648 C C . GLN A 1 82 ? -0.859 1.030 20.128 1.00 78.94 82 GLN A C 1
ATOM 650 O O . GLN A 1 82 ? -0.045 0.121 20.187 1.00 78.94 82 GLN A O 1
ATOM 655 N N . GLY A 1 83 ? -1.826 1.020 19.201 1.00 81.81 83 GLY A N 1
ATOM 656 C CA . GLY A 1 83 ? -1.944 -0.010 18.165 1.00 81.81 83 GLY A CA 1
ATOM 657 C C . GLY A 1 83 ? -2.443 -1.374 18.661 1.00 81.81 83 GLY A C 1
ATOM 658 O O . GLY A 1 83 ? -2.336 -2.371 17.939 1.00 81.81 83 GLY A O 1
ATOM 659 N N . ILE A 1 84 ? -3.023 -1.450 19.864 1.00 84.75 84 ILE A N 1
ATOM 660 C CA . ILE A 1 84 ? -3.547 -2.695 20.446 1.00 84.75 84 ILE A CA 1
ATOM 661 C C . ILE A 1 84 ? -4.699 -3.218 19.588 1.00 84.75 84 ILE A C 1
ATOM 663 O O . ILE A 1 84 ? -4.696 -4.390 19.199 1.00 84.75 84 ILE A O 1
ATOM 667 N N . VAL A 1 85 ? -5.661 -2.355 19.245 1.00 88.19 85 VAL A N 1
ATOM 668 C CA . VAL A 1 85 ? -6.810 -2.741 18.407 1.00 88.19 85 VAL A CA 1
ATOM 669 C C . VAL A 1 85 ? -6.333 -3.189 17.025 1.00 88.19 85 VAL A C 1
ATOM 671 O O . VAL A 1 85 ? -6.712 -4.273 16.571 1.00 88.19 85 VAL A O 1
ATOM 674 N N . LEU A 1 86 ? -5.438 -2.414 16.399 1.00 88.88 86 LEU A N 1
ATOM 675 C CA . LEU A 1 86 ? -4.886 -2.710 15.075 1.00 88.88 86 LEU A CA 1
ATOM 676 C C . LEU A 1 86 ? -4.185 -4.075 15.040 1.00 88.88 86 LEU A C 1
ATOM 678 O O . LEU A 1 86 ? -4.434 -4.868 14.132 1.00 88.88 86 LEU A O 1
ATOM 682 N N . SER A 1 87 ? -3.375 -4.390 16.058 1.00 85.31 87 SER A N 1
ATOM 683 C CA . SER A 1 87 ? -2.637 -5.660 16.139 1.00 85.31 87 SER A CA 1
ATOM 684 C C . SER A 1 87 ? -3.544 -6.899 16.123 1.00 85.31 87 SER A C 1
ATOM 686 O O . SER A 1 87 ? -3.147 -7.955 15.631 1.00 85.31 87 SER A O 1
ATOM 688 N N . ARG A 1 88 ? -4.786 -6.773 16.610 1.00 86.31 88 ARG A N 1
ATOM 689 C CA . ARG A 1 88 ? -5.762 -7.871 16.656 1.00 86.31 88 ARG A CA 1
ATOM 690 C C . ARG A 1 88 ? -6.561 -8.014 15.366 1.00 86.31 88 ARG A C 1
ATOM 692 O O . ARG A 1 88 ? -6.812 -9.137 14.933 1.00 86.31 88 ARG A O 1
ATOM 699 N N . VAL A 1 89 ? -6.958 -6.898 14.756 1.00 90.56 89 VAL A N 1
ATOM 700 C CA . VAL A 1 89 ? -7.833 -6.910 13.570 1.00 90.56 89 VAL A CA 1
ATOM 701 C C . VAL A 1 89 ? -7.060 -7.049 12.257 1.00 90.56 89 VAL A C 1
ATOM 703 O O . VAL A 1 89 ? -7.582 -7.626 11.306 1.00 90.56 89 VAL A O 1
ATOM 706 N N . ALA A 1 90 ? -5.805 -6.588 12.199 1.00 88.75 90 ALA A N 1
ATOM 707 C CA . ALA A 1 90 ? -5.012 -6.611 10.971 1.00 88.75 90 ALA A CA 1
ATOM 708 C C . ALA A 1 90 ? -4.630 -8.036 10.541 1.00 88.75 90 ALA A C 1
ATOM 710 O O . ALA A 1 90 ? -4.696 -8.358 9.358 1.00 88.75 90 ALA A O 1
ATOM 711 N N . GLY A 1 91 ? -4.261 -8.910 11.484 1.00 87.75 91 GLY A N 1
ATOM 712 C CA . GLY A 1 91 ? -3.779 -10.267 11.188 1.00 87.75 91 GLY A CA 1
ATOM 713 C C . GLY A 1 91 ? -4.718 -11.091 10.288 1.00 87.75 91 GLY A C 1
ATOM 714 O O . GLY A 1 91 ? -4.267 -11.599 9.258 1.00 87.75 91 GLY A O 1
ATOM 715 N N . PRO A 1 92 ? -6.018 -11.208 10.622 1.00 90.62 92 PRO A N 1
ATOM 716 C CA . PRO A 1 92 ? -7.002 -11.875 9.769 1.00 90.62 92 PRO A CA 1
ATOM 717 C C . PRO A 1 92 ? -7.120 -11.277 8.360 1.00 90.62 92 PRO A C 1
ATOM 719 O O . PRO A 1 92 ? -7.201 -12.037 7.398 1.00 90.62 92 PRO A O 1
ATOM 722 N N . ILE A 1 93 ? -7.084 -9.946 8.228 1.00 92.75 93 ILE A N 1
ATOM 723 C CA . ILE A 1 93 ? -7.168 -9.262 6.927 1.00 92.75 93 ILE A CA 1
ATOM 724 C C . ILE A 1 93 ? -5.926 -9.575 6.088 1.00 92.75 93 ILE A C 1
ATOM 726 O O . ILE A 1 93 ? -6.054 -9.989 4.939 1.00 92.75 93 ILE A O 1
ATOM 730 N N . ARG A 1 94 ? -4.724 -9.461 6.671 1.00 90.19 94 ARG A N 1
ATOM 731 C CA . ARG A 1 94 ? -3.458 -9.761 5.979 1.00 90.19 94 ARG A CA 1
ATOM 732 C C . ARG A 1 94 ? -3.409 -11.204 5.488 1.00 90.19 94 ARG A C 1
ATOM 734 O O . ARG A 1 94 ? -3.032 -11.449 4.349 1.00 90.19 94 ARG A O 1
ATOM 741 N N . ARG A 1 95 ? -3.838 -12.157 6.325 1.00 90.81 95 ARG A N 1
ATOM 742 C CA . ARG A 1 95 ? -3.925 -13.575 5.943 1.00 90.81 95 ARG A CA 1
ATOM 743 C C . ARG A 1 95 ? -4.871 -13.777 4.760 1.00 90.81 95 ARG A C 1
ATOM 745 O O . ARG A 1 95 ? -4.556 -14.555 3.867 1.00 90.81 95 ARG A O 1
ATOM 752 N N . TYR A 1 96 ? -6.008 -13.087 4.765 1.00 93.06 96 TYR A N 1
ATOM 753 C CA . TYR A 1 96 ? -6.989 -13.178 3.691 1.00 93.06 96 TYR A CA 1
ATOM 754 C C . TYR A 1 96 ? -6.474 -12.562 2.382 1.00 93.06 96 TYR A C 1
ATOM 756 O O . TYR A 1 96 ? -6.583 -13.192 1.336 1.00 93.06 96 TYR A O 1
ATOM 764 N N . LEU A 1 97 ? -5.855 -11.377 2.440 1.00 91.94 97 LEU A N 1
ATOM 765 C CA . LEU A 1 97 ? -5.247 -10.717 1.279 1.00 91.94 97 LEU A CA 1
ATOM 766 C C . LEU A 1 97 ? -4.106 -11.547 0.679 1.00 91.94 97 LEU A C 1
ATOM 768 O O . LEU A 1 97 ? -4.034 -11.681 -0.536 1.00 91.94 97 LEU A O 1
ATOM 772 N N . ARG A 1 98 ? -3.264 -12.169 1.514 1.00 89.50 98 ARG A N 1
ATOM 773 C CA . ARG A 1 98 ? -2.167 -13.037 1.056 1.00 89.50 98 ARG A CA 1
ATOM 774 C C . ARG A 1 98 ? -2.649 -14.268 0.287 1.00 89.50 98 ARG A C 1
ATOM 776 O O . ARG A 1 98 ? -1.948 -14.748 -0.592 1.00 89.50 98 ARG A O 1
ATOM 783 N N . ALA A 1 99 ? -3.830 -14.787 0.615 1.00 90.44 99 ALA A N 1
ATOM 784 C CA . ALA A 1 99 ? -4.397 -15.938 -0.084 1.00 90.44 99 ALA A CA 1
ATOM 785 C C . ALA A 1 99 ? -4.905 -15.596 -1.497 1.00 90.44 99 ALA A C 1
ATOM 787 O O . ALA A 1 99 ? -5.236 -16.506 -2.256 1.00 90.44 99 ALA A O 1
ATOM 788 N N . ARG A 1 100 ? -5.001 -14.307 -1.851 1.00 91.25 100 ARG A N 1
ATOM 789 C CA . ARG A 1 100 ? -5.490 -13.868 -3.157 1.00 91.25 100 ARG A CA 1
ATOM 790 C C . ARG A 1 100 ? -4.339 -13.722 -4.157 1.00 91.25 100 ARG A C 1
ATOM 792 O O . ARG A 1 100 ? -3.351 -13.073 -3.831 1.00 91.25 100 ARG A O 1
ATOM 799 N N . PRO A 1 101 ? -4.455 -14.278 -5.374 1.00 86.19 101 PRO A N 1
ATOM 800 C CA . PRO A 1 101 ? -3.363 -14.271 -6.351 1.00 86.19 101 PRO A CA 1
ATOM 801 C C . PRO A 1 101 ? -3.102 -12.884 -6.964 1.00 86.19 101 PRO A C 1
ATOM 803 O O . PRO A 1 101 ? -1.985 -12.585 -7.371 1.00 86.19 101 PRO A O 1
ATOM 806 N N . ASP A 1 102 ? -4.117 -12.022 -7.013 1.00 87.75 102 ASP A N 1
ATOM 807 C CA . ASP A 1 102 ? -4.093 -10.700 -7.648 1.00 87.75 102 ASP A CA 1
ATOM 808 C C . ASP A 1 102 ? -3.601 -9.573 -6.723 1.00 87.75 102 ASP A C 1
ATOM 810 O O . ASP A 1 102 ? -3.388 -8.447 -7.174 1.00 87.75 102 ASP A O 1
ATOM 814 N N . ILE A 1 103 ? -3.379 -9.856 -5.435 1.00 88.69 103 ILE A N 1
ATOM 815 C CA . ILE A 1 103 ? -3.059 -8.841 -4.420 1.00 88.69 103 ILE A CA 1
ATOM 816 C C . ILE A 1 103 ? -1.827 -8.000 -4.759 1.00 88.69 103 ILE A C 1
ATOM 818 O O . ILE A 1 103 ? -1.822 -6.795 -4.513 1.00 88.69 103 ILE A O 1
ATOM 822 N N . VAL A 1 104 ? -0.793 -8.613 -5.341 1.00 84.44 104 VAL A N 1
ATOM 823 C CA . VAL A 1 104 ? 0.448 -7.899 -5.657 1.00 84.44 104 VAL A CA 1
ATOM 824 C C . VAL A 1 104 ? 0.184 -6.831 -6.714 1.00 84.44 104 VAL A C 1
ATOM 826 O O . VAL A 1 104 ? 0.561 -5.677 -6.535 1.00 84.44 104 VAL A O 1
ATOM 829 N N . HIS A 1 105 ? -0.536 -7.203 -7.774 1.00 80.19 105 HIS A N 1
ATOM 830 C CA . HIS A 1 105 ? -0.914 -6.285 -8.840 1.00 80.19 105 HIS A CA 1
ATOM 831 C C . HIS A 1 105 ? -1.789 -5.148 -8.306 1.00 80.19 105 HIS A C 1
ATOM 833 O O . HIS A 1 105 ? -1.544 -3.986 -8.614 1.00 80.19 105 HIS A O 1
ATOM 839 N N . VAL A 1 106 ? -2.771 -5.471 -7.459 1.00 86.81 106 VAL A N 1
ATOM 840 C CA . VAL A 1 106 ? -3.659 -4.467 -6.863 1.00 86.81 106 VAL A CA 1
ATOM 841 C C . VAL A 1 106 ? -2.867 -3.484 -5.997 1.00 86.81 106 VAL A C 1
ATOM 843 O O . VAL A 1 106 ? -3.000 -2.283 -6.203 1.00 86.81 106 VAL A O 1
ATOM 846 N N . ILE A 1 107 ? -1.988 -3.953 -5.103 1.00 86.44 107 ILE A N 1
ATOM 847 C CA . ILE A 1 107 ? -1.164 -3.065 -4.263 1.00 86.44 107 ILE A CA 1
ATOM 848 C C . ILE A 1 107 ? -0.275 -2.160 -5.115 1.00 86.44 107 ILE A C 1
ATOM 850 O O . ILE A 1 107 ? -0.227 -0.959 -4.865 1.00 86.44 107 ILE A O 1
ATOM 854 N N . VAL A 1 108 ? 0.401 -2.709 -6.126 1.00 81.06 108 VAL A N 1
ATOM 855 C CA . VAL A 1 108 ? 1.266 -1.909 -7.000 1.00 81.06 108 VAL A CA 1
ATOM 856 C C . VAL A 1 108 ? 0.446 -0.864 -7.763 1.00 81.06 108 VAL A C 1
ATOM 858 O O . VAL A 1 108 ? 0.811 0.307 -7.751 1.00 81.06 108 VAL A O 1
ATOM 861 N N . SER A 1 109 ? -0.706 -1.234 -8.331 1.00 79.62 109 SER A N 1
ATOM 862 C CA . SER A 1 109 ? -1.594 -0.279 -9.012 1.00 79.62 109 SER A CA 1
ATOM 863 C C . SER A 1 109 ? -2.125 0.820 -8.077 1.00 79.62 109 SER A C 1
ATOM 865 O O . SER A 1 109 ? -2.179 1.988 -8.460 1.00 79.62 109 SER A O 1
ATOM 867 N N . SER A 1 110 ? -2.443 0.475 -6.824 1.00 83.19 110 SER A N 1
ATOM 868 C CA . SER A 1 110 ? -2.891 1.422 -5.799 1.00 83.19 110 SER A CA 1
ATOM 869 C C . SER A 1 110 ? -1.778 2.378 -5.362 1.00 83.19 110 SER A C 1
ATOM 871 O O . SER A 1 110 ? -2.058 3.555 -5.135 1.00 83.19 110 SER A O 1
ATOM 873 N N . LEU A 1 111 ? -0.527 1.913 -5.269 1.00 78.88 111 LEU A N 1
ATOM 874 C CA . LEU A 1 111 ? 0.628 2.757 -4.940 1.00 78.88 111 LEU A CA 1
ATOM 875 C C . LEU A 1 111 ? 1.004 3.697 -6.090 1.00 78.88 111 LEU A C 1
ATOM 877 O O . LEU A 1 111 ? 1.333 4.851 -5.840 1.00 78.88 111 LEU A O 1
ATOM 881 N N . LEU A 1 112 ? 0.950 3.205 -7.330 1.00 73.44 112 LEU A N 1
ATOM 882 C CA . LEU A 1 112 ? 1.464 3.917 -8.501 1.00 73.44 112 LEU A CA 1
ATOM 883 C C . LEU A 1 112 ? 0.465 4.866 -9.169 1.00 73.44 112 LEU A C 1
ATOM 885 O O . LEU A 1 112 ? 0.884 5.693 -9.977 1.00 73.44 112 LEU A O 1
ATOM 889 N N . GLY A 1 113 ? -0.829 4.770 -8.856 1.00 68.81 113 GLY A N 1
ATOM 890 C CA . GLY A 1 113 ? -1.834 5.546 -9.581 1.00 68.81 113 GLY A CA 1
ATOM 891 C C . GLY A 1 113 ? -2.032 4.997 -10.978 1.00 68.81 113 GLY A C 1
ATOM 892 O O . GLY A 1 113 ? -1.597 5.595 -11.958 1.00 68.81 113 GLY A O 1
ATOM 893 N N . GLY A 1 114 ? -2.689 3.840 -11.082 1.00 56.31 114 GLY A N 1
ATOM 894 C CA . GLY A 1 114 ? -3.264 3.447 -12.364 1.00 56.31 114 GLY A CA 1
ATOM 895 C C . GLY A 1 114 ? -4.291 4.510 -12.731 1.00 56.31 114 GLY A C 1
ATOM 896 O O . GLY A 1 114 ? -5.198 4.715 -11.944 1.00 56.31 114 GLY A O 1
ATOM 897 N N . GLY A 1 115 ? -4.104 5.220 -13.848 1.00 49.84 115 GLY A N 1
ATOM 898 C CA . GLY A 1 115 ? -4.857 6.424 -14.242 1.00 49.84 115 GLY A CA 1
ATOM 899 C C . GLY A 1 115 ? -6.366 6.266 -14.491 1.00 49.84 115 GLY A C 1
ATOM 900 O O . GLY A 1 115 ? -6.876 6.842 -15.447 1.00 49.84 115 GLY A O 1
ATOM 901 N N . ASP A 1 116 ? -7.058 5.493 -13.662 1.00 51.91 116 ASP A N 1
ATOM 902 C CA . ASP A 1 116 ? -8.502 5.373 -13.575 1.00 51.91 116 ASP A CA 1
ATOM 903 C C . ASP A 1 116 ? -9.023 6.326 -12.480 1.00 51.91 116 ASP A C 1
ATOM 905 O O . ASP A 1 116 ? -8.414 6.503 -11.424 1.00 51.91 116 ASP A O 1
ATOM 909 N N . GLU A 1 117 ? -10.179 6.936 -12.734 1.00 50.00 117 GLU A N 1
ATOM 910 C CA . GLU A 1 117 ? -10.795 7.994 -11.914 1.00 50.00 117 GLU A CA 1
ATOM 911 C C . GLU A 1 117 ? -11.232 7.526 -10.501 1.00 50.00 117 GLU A C 1
ATOM 913 O O . GLU A 1 117 ? -11.489 8.350 -9.626 1.00 50.00 117 GLU A O 1
ATOM 918 N N . ASP A 1 118 ? -11.236 6.215 -10.231 1.00 52.91 118 ASP A N 1
ATOM 919 C CA . ASP A 1 118 ? -11.688 5.591 -8.971 1.00 52.91 118 ASP A CA 1
ATOM 920 C C . ASP A 1 118 ? -10.629 5.573 -7.843 1.00 52.91 118 ASP A C 1
ATOM 922 O O . ASP A 1 118 ? -10.773 4.873 -6.834 1.00 52.91 118 ASP A O 1
ATOM 926 N N . ASP A 1 119 ? -9.525 6.299 -8.000 1.00 64.19 119 ASP A N 1
ATOM 927 C CA . ASP A 1 119 ? -8.327 6.204 -7.157 1.00 64.19 119 ASP A CA 1
ATOM 928 C C . ASP A 1 119 ? -8.306 7.078 -5.893 1.00 64.19 119 ASP A C 1
ATOM 930 O O . ASP A 1 119 ? -7.371 6.977 -5.092 1.00 64.19 119 ASP A O 1
ATOM 934 N N . ALA A 1 120 ? -9.369 7.849 -5.646 1.00 67.19 120 ALA A N 1
ATOM 935 C CA . ALA A 1 120 ? -9.499 8.716 -4.470 1.00 67.19 120 ALA A CA 1
ATOM 936 C C . ALA A 1 120 ? -9.275 7.976 -3.133 1.00 67.19 120 ALA A C 1
ATOM 938 O O . ALA A 1 120 ? -8.728 8.539 -2.186 1.00 67.19 120 ALA A O 1
ATOM 939 N N . GLY A 1 121 ? -9.625 6.686 -3.065 1.00 68.56 121 GLY A N 1
ATOM 940 C CA . GLY A 1 121 ? -9.460 5.855 -1.866 1.00 68.56 121 GLY A CA 1
ATOM 941 C C . GLY A 1 121 ? -8.010 5.582 -1.443 1.00 68.56 121 GLY A C 1
ATOM 942 O O . GLY A 1 121 ? -7.787 5.118 -0.326 1.00 68.56 121 GLY A O 1
ATOM 943 N N . PHE A 1 122 ? -7.025 5.856 -2.304 1.00 80.38 122 PHE A N 1
ATOM 944 C CA . PHE A 1 122 ? -5.598 5.657 -2.017 1.00 80.38 122 PHE A CA 1
ATOM 945 C C . PHE A 1 122 ? -4.802 6.968 -1.970 1.00 80.38 122 PHE A C 1
ATOM 947 O O . PHE A 1 122 ? -3.584 6.929 -1.802 1.00 80.38 122 PHE A O 1
ATOM 954 N N . GLU A 1 123 ? -5.463 8.124 -2.058 1.00 78.50 123 GLU A N 1
ATOM 955 C CA . GLU A 1 123 ? -4.794 9.430 -2.090 1.00 78.50 123 GLU A CA 1
ATOM 956 C C . GLU A 1 123 ? -3.959 9.686 -0.828 1.00 78.50 123 GLU A C 1
ATOM 958 O O . GLU A 1 123 ? -2.804 10.097 -0.906 1.00 78.50 123 GLU A O 1
ATOM 963 N N . GLN A 1 124 ? -4.490 9.335 0.348 1.00 78.44 124 GLN A N 1
ATOM 964 C CA . GLN A 1 124 ? -3.764 9.480 1.613 1.00 78.44 124 GLN A CA 1
ATOM 965 C C . GLN A 1 124 ? -2.481 8.626 1.646 1.00 78.44 124 GLN A C 1
ATOM 967 O O . GLN A 1 124 ? -1.449 9.076 2.142 1.00 78.44 124 GLN A O 1
ATOM 972 N N . LEU A 1 125 ? -2.526 7.424 1.059 1.00 80.12 125 LEU A N 1
ATOM 973 C CA . LEU A 1 125 ? -1.373 6.528 0.953 1.00 80.12 125 LEU A CA 1
ATOM 974 C C . LEU A 1 125 ? -0.303 7.094 0.009 1.00 80.12 125 LEU A C 1
ATOM 976 O O . LEU A 1 125 ? 0.887 6.962 0.281 1.00 80.12 125 LEU A O 1
ATOM 980 N N . ARG A 1 126 ? -0.721 7.734 -1.088 1.00 78.44 126 ARG A N 1
ATOM 981 C CA . ARG A 1 126 ? 0.177 8.379 -2.060 1.00 78.44 126 ARG A CA 1
ATOM 982 C C . ARG A 1 126 ? 0.810 9.636 -1.500 1.00 78.44 126 ARG A C 1
ATOM 984 O O . ARG A 1 126 ? 2.012 9.815 -1.639 1.00 78.44 126 ARG A O 1
ATOM 991 N N . SER A 1 127 ? 0.028 10.451 -0.801 1.00 78.19 127 SER A N 1
ATOM 992 C CA . SER A 1 127 ? 0.539 11.620 -0.094 1.00 78.19 127 SER A CA 1
ATOM 993 C C . SER A 1 127 ? 1.595 11.224 0.941 1.00 78.19 127 SER A C 1
ATOM 995 O O . SER A 1 127 ? 2.649 11.849 1.004 1.00 78.19 127 SER A O 1
ATOM 997 N N . GLU A 1 128 ? 1.374 10.142 1.698 1.00 75.81 128 GLU A N 1
ATOM 998 C CA . GLU A 1 128 ? 2.376 9.606 2.631 1.00 75.81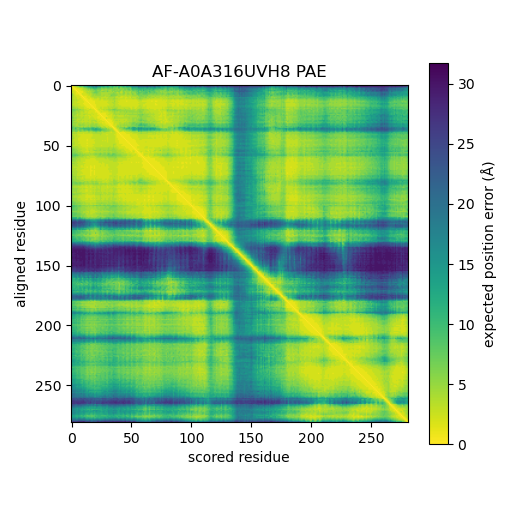 128 GLU A CA 1
ATOM 999 C C . GLU A 1 128 ? 3.617 9.071 1.902 1.00 75.81 128 GLU A C 1
ATOM 1001 O O . GLU A 1 128 ? 4.743 9.290 2.351 1.00 75.81 128 GLU A O 1
ATOM 1006 N N . LEU A 1 129 ? 3.422 8.407 0.761 1.00 73.25 129 LEU A N 1
ATOM 1007 C CA . LEU A 1 129 ? 4.504 7.907 -0.077 1.00 73.25 129 LEU A CA 1
ATOM 1008 C C . LEU A 1 129 ? 5.377 9.059 -0.629 1.00 73.25 129 LEU A C 1
ATOM 1010 O O . LEU A 1 129 ? 6.607 8.968 -0.588 1.00 73.25 129 LEU A O 1
ATOM 1014 N N . ASP A 1 130 ? 4.760 10.153 -1.076 1.00 71.19 130 ASP A N 1
ATOM 1015 C CA . ASP A 1 130 ? 5.440 11.357 -1.562 1.00 71.19 130 ASP A CA 1
ATOM 1016 C C . ASP A 1 130 ? 6.120 12.129 -0.410 1.00 71.19 130 ASP A C 1
ATOM 1018 O O . ASP A 1 130 ? 7.292 12.504 -0.517 1.00 71.19 130 ASP A O 1
ATOM 1022 N N . ALA A 1 131 ? 5.432 12.316 0.725 1.00 70.56 131 ALA A N 1
ATOM 1023 C CA . ALA A 1 131 ? 5.939 13.040 1.897 1.00 70.56 131 ALA A CA 1
ATOM 1024 C C . ALA A 1 131 ? 7.127 12.330 2.550 1.00 70.56 131 ALA A C 1
ATOM 1026 O O . ALA A 1 131 ? 8.125 12.958 2.906 1.00 70.56 131 ALA A O 1
ATOM 1027 N N . ALA A 1 132 ? 7.078 11.004 2.641 1.00 59.09 132 ALA A N 1
ATOM 1028 C CA . ALA A 1 132 ? 8.205 10.234 3.133 1.00 59.09 132 ALA A CA 1
ATOM 1029 C C . ALA A 1 132 ? 9.430 10.278 2.204 1.00 59.09 132 ALA A C 1
ATOM 1031 O O . ALA A 1 132 ? 10.536 9.925 2.617 1.00 59.09 132 ALA A O 1
ATOM 1032 N N . GLY A 1 133 ? 9.244 10.722 0.959 1.00 51.19 133 GLY A N 1
ATOM 1033 C CA . GLY A 1 133 ? 10.322 11.059 0.044 1.00 51.19 133 GLY A CA 1
ATOM 1034 C C . GLY A 1 133 ? 11.036 12.378 0.363 1.00 51.19 133 GLY A C 1
ATOM 1035 O O . GLY A 1 133 ? 12.163 12.556 -0.095 1.00 51.19 133 GLY A O 1
ATOM 1036 N N . ALA A 1 134 ? 10.423 13.275 1.143 1.00 48.41 134 ALA A N 1
ATOM 1037 C CA . ALA A 1 134 ? 10.949 14.608 1.448 1.00 48.41 134 ALA A CA 1
ATOM 1038 C C . ALA A 1 134 ? 11.800 14.675 2.734 1.00 48.41 134 ALA A C 1
ATOM 1040 O O . ALA A 1 134 ? 12.629 15.572 2.862 1.00 48.41 134 ALA A O 1
ATOM 1041 N N . GLU A 1 135 ? 11.658 13.729 3.671 1.00 45.19 135 GLU A N 1
ATOM 1042 C CA . GLU A 1 135 ? 12.349 13.779 4.978 1.00 45.19 135 GLU A CA 1
ATOM 1043 C C . GLU A 1 135 ? 13.782 13.197 4.996 1.00 45.19 135 GLU A C 1
ATOM 1045 O O . GLU A 1 135 ? 14.409 13.093 6.052 1.00 45.19 135 GLU A O 1
ATOM 1050 N N . VAL A 1 136 ? 14.375 12.865 3.844 1.00 43.97 136 VAL A N 1
ATOM 1051 C CA . VAL A 1 136 ? 15.758 12.342 3.769 1.00 43.97 136 VAL A CA 1
ATOM 1052 C C . VAL A 1 136 ? 16.785 13.485 3.757 1.00 43.97 136 VAL A C 1
ATOM 1054 O O . VAL A 1 136 ? 17.549 13.659 2.811 1.00 43.97 136 VAL A O 1
ATOM 1057 N N . GLY A 1 137 ? 16.790 14.284 4.827 1.00 37.09 137 GLY A N 1
ATOM 1058 C CA . GLY A 1 137 ? 17.781 15.340 5.067 1.00 37.09 137 GLY A CA 1
ATOM 1059 C C . GLY A 1 137 ? 18.589 15.178 6.356 1.00 37.09 137 GLY A C 1
ATOM 1060 O O . GLY A 1 137 ? 19.766 15.523 6.383 1.00 37.09 137 GLY A O 1
ATOM 1061 N N . THR A 1 138 ? 18.019 14.621 7.426 1.00 29.50 138 THR A N 1
ATOM 1062 C CA . THR A 1 138 ? 18.709 14.543 8.727 1.00 29.50 138 THR A CA 1
ATOM 1063 C C . THR A 1 138 ? 18.191 13.379 9.565 1.00 29.50 138 THR A C 1
ATOM 1065 O O . THR A 1 138 ? 17.399 13.549 10.486 1.00 29.50 138 THR A O 1
ATOM 1068 N N . GLY A 1 139 ? 18.657 12.175 9.259 1.00 27.77 139 GLY A N 1
ATOM 1069 C CA . GLY A 1 139 ? 18.473 11.002 10.107 1.00 27.77 139 GLY A CA 1
ATOM 1070 C C . GLY A 1 139 ? 19.285 9.843 9.543 1.00 27.77 139 GLY A C 1
ATOM 1071 O O . GLY A 1 139 ? 19.292 9.669 8.323 1.00 27.77 139 GLY A O 1
ATOM 1072 N N . PRO A 1 140 ? 20.024 9.077 10.367 1.00 29.16 140 PRO A N 1
ATOM 1073 C CA . PRO A 1 140 ? 20.842 7.991 9.855 1.00 29.16 140 PRO A CA 1
ATOM 1074 C C . PRO A 1 140 ? 19.939 6.998 9.125 1.00 29.16 140 PRO A C 1
ATOM 1076 O O . PRO A 1 140 ? 18.904 6.589 9.654 1.00 29.16 140 PRO A O 1
ATOM 1079 N N . ALA A 1 141 ? 20.346 6.647 7.904 1.00 34.28 141 ALA A N 1
ATOM 1080 C CA . ALA A 1 141 ? 19.701 5.686 7.027 1.00 34.28 141 ALA A CA 1
ATOM 1081 C C . ALA A 1 141 ? 19.432 4.370 7.773 1.00 34.28 141 ALA A C 1
ATOM 1083 O O . ALA A 1 141 ? 20.262 3.463 7.818 1.00 34.28 141 ALA A O 1
ATOM 1084 N N . THR A 1 142 ? 18.252 4.254 8.372 1.00 32.00 142 THR A N 1
ATOM 1085 C CA . THR A 1 142 ? 17.727 2.972 8.815 1.00 32.00 142 THR A CA 1
ATOM 1086 C C . THR A 1 142 ? 17.047 2.375 7.602 1.00 32.00 142 THR A C 1
ATOM 1088 O O . THR A 1 142 ? 15.906 2.687 7.275 1.00 32.00 142 THR A O 1
ATOM 1091 N N . GLY A 1 143 ? 17.806 1.558 6.872 1.00 29.00 143 GLY A N 1
ATOM 1092 C CA . GLY A 1 143 ? 17.283 0.792 5.757 1.00 29.00 143 GLY A CA 1
ATOM 1093 C C . GLY A 1 143 ? 16.009 0.066 6.182 1.00 29.00 143 GLY A C 1
ATOM 1094 O O . GLY A 1 143 ? 16.052 -0.874 6.974 1.00 29.00 143 GLY A O 1
ATOM 1095 N N . ALA A 1 144 ? 14.880 0.457 5.591 1.00 35.47 144 ALA A N 1
ATOM 1096 C CA . ALA A 1 144 ? 13.611 -0.271 5.623 1.00 35.47 144 ALA A CA 1
ATOM 1097 C C . ALA A 1 144 ? 13.672 -1.574 4.791 1.00 35.47 144 ALA A C 1
ATOM 1099 O O . ALA A 1 144 ? 12.665 -2.133 4.364 1.00 35.47 144 ALA A O 1
ATOM 1100 N N . ALA A 1 145 ? 14.885 -2.080 4.570 1.00 33.28 145 ALA A N 1
ATOM 1101 C CA . ALA A 1 145 ? 15.205 -3.331 3.932 1.00 33.28 145 ALA A CA 1
ATOM 1102 C C . ALA A 1 145 ? 15.512 -4.369 5.022 1.00 33.28 145 ALA A C 1
ATOM 1104 O O . ALA A 1 145 ? 16.651 -4.504 5.454 1.00 33.28 145 ALA A O 1
ATOM 1105 N N . GLY A 1 146 ? 14.498 -5.127 5.444 1.00 31.22 146 GLY A N 1
ATOM 1106 C CA . GLY A 1 146 ? 14.736 -6.439 6.054 1.00 31.22 146 GLY A CA 1
ATOM 1107 C C . GLY A 1 146 ? 14.769 -6.535 7.580 1.00 31.22 146 GLY A C 1
ATOM 1108 O O . GLY A 1 146 ? 15.480 -7.389 8.097 1.00 31.22 146 GLY A O 1
ATOM 1109 N N . ARG A 1 147 ? 13.956 -5.778 8.326 1.00 33.94 147 ARG A N 1
ATOM 1110 C CA . ARG A 1 147 ? 13.612 -6.209 9.694 1.00 33.94 147 ARG A CA 1
ATOM 1111 C C . ARG A 1 147 ? 12.360 -7.071 9.667 1.00 33.94 147 ARG A C 1
ATOM 1113 O O . ARG A 1 147 ? 11.256 -6.632 9.971 1.00 33.94 147 ARG A O 1
ATOM 1120 N N . HIS A 1 148 ? 12.561 -8.333 9.302 1.00 38.28 148 HIS A N 1
ATOM 1121 C CA . HIS A 1 148 ? 11.773 -9.401 9.896 1.00 38.28 148 HIS A CA 1
ATOM 1122 C C . HIS A 1 148 ? 12.056 -9.314 11.404 1.00 38.28 148 HIS A C 1
ATOM 1124 O O . HIS A 1 148 ? 13.120 -9.725 11.856 1.00 38.28 148 HIS A O 1
ATOM 1130 N N . ASP A 1 149 ? 11.176 -8.635 12.146 1.00 41.28 149 ASP A N 1
ATOM 1131 C CA . ASP A 1 149 ? 11.305 -8.337 13.580 1.00 41.28 149 ASP A CA 1
ATOM 1132 C C . ASP A 1 149 ? 11.084 -9.616 14.410 1.00 41.28 149 ASP A C 1
ATOM 1134 O O . ASP A 1 149 ? 10.066 -9.841 15.077 1.00 41.28 149 ASP A O 1
ATOM 1138 N N . THR A 1 150 ? 12.025 -10.536 14.233 1.00 35.53 150 THR A N 1
ATOM 1139 C CA . THR A 1 150 ? 12.310 -11.668 15.095 1.00 35.53 150 THR A CA 1
ATOM 1140 C C . THR A 1 150 ? 13.543 -11.287 15.900 1.00 35.53 150 THR A C 1
ATOM 1142 O O . THR A 1 150 ? 14.630 -11.170 15.346 1.00 35.53 150 THR A O 1
ATOM 1145 N N . SER A 1 151 ? 13.344 -11.134 17.206 1.00 37.16 151 SER A N 1
ATOM 1146 C CA . SER A 1 151 ? 14.307 -10.721 18.231 1.00 37.16 151 SER A CA 1
ATOM 1147 C C . SER A 1 151 ? 14.443 -9.209 18.428 1.00 37.16 151 SER A C 1
ATOM 1149 O O . SER A 1 151 ? 14.796 -8.460 17.522 1.00 37.16 151 SER A O 1
ATOM 1151 N N . GLU A 1 152 ? 14.141 -8.827 19.667 1.00 41.69 152 GLU A N 1
ATOM 1152 C CA . GLU A 1 152 ? 14.460 -7.582 20.356 1.00 41.69 152 GLU A CA 1
ATOM 1153 C C . GLU A 1 152 ? 15.747 -6.952 19.801 1.00 41.69 152 GLU A C 1
ATOM 1155 O O . GLU A 1 152 ? 16.852 -7.440 20.036 1.00 41.69 152 GLU A O 1
ATOM 1160 N N . SER A 1 153 ? 15.604 -5.879 19.018 1.00 41.16 153 SER A N 1
ATOM 1161 C CA . SER A 1 153 ? 16.748 -5.103 18.539 1.00 41.16 153 SER A CA 1
ATOM 1162 C C . SER A 1 153 ? 17.518 -4.581 19.764 1.00 41.16 153 SER A C 1
ATOM 1164 O O . SER A 1 153 ? 16.910 -3.891 20.585 1.00 41.16 153 SER A O 1
ATOM 1166 N N . PRO A 1 154 ? 18.842 -4.811 19.890 1.00 41.56 154 PRO A N 1
ATOM 1167 C CA . PRO A 1 154 ? 19.670 -4.358 21.025 1.00 41.56 154 PRO A CA 1
ATOM 1168 C C . PRO A 1 154 ? 19.694 -2.836 21.276 1.00 41.56 154 PRO A C 1
ATOM 1170 O O . PRO A 1 154 ? 20.385 -2.355 22.170 1.00 41.56 154 PRO A O 1
ATOM 1173 N N . THR A 1 155 ? 18.965 -2.066 20.472 1.00 50.16 155 THR A N 1
ATOM 1174 C CA . THR A 1 155 ? 18.854 -0.607 20.500 1.00 50.16 155 THR A CA 1
ATOM 1175 C C . THR A 1 155 ? 17.698 -0.088 21.357 1.00 50.16 155 THR A C 1
ATOM 1177 O O . THR A 1 155 ? 17.639 1.115 21.589 1.00 50.16 155 THR A O 1
ATOM 1180 N N . ASP A 1 156 ? 16.791 -0.948 21.834 1.00 55.12 156 ASP A N 1
ATOM 1181 C CA . ASP A 1 156 ? 15.606 -0.504 22.592 1.00 55.12 156 ASP A CA 1
ATOM 1182 C C . ASP A 1 156 ? 15.946 0.065 23.984 1.00 55.12 156 ASP A C 1
ATOM 1184 O O . ASP A 1 156 ? 15.196 0.885 24.507 1.00 55.12 156 ASP A O 1
ATOM 1188 N N . TYR A 1 157 ? 17.096 -0.296 24.572 1.00 59.12 157 TYR A N 1
ATOM 1189 C CA . TYR A 1 157 ? 17.517 0.177 25.903 1.00 59.12 157 TYR A CA 1
ATOM 1190 C C . TYR A 1 157 ? 17.956 1.650 25.952 1.00 59.12 157 TYR A C 1
ATOM 1192 O O . TYR A 1 157 ? 18.062 2.214 27.039 1.00 59.12 157 TYR A O 1
ATOM 1200 N N . LEU A 1 158 ? 18.249 2.265 24.801 1.00 69.38 158 LEU A N 1
ATOM 1201 C CA . LEU A 1 158 ? 18.707 3.659 24.702 1.00 69.38 158 LEU A CA 1
ATOM 1202 C C . LEU A 1 158 ? 17.588 4.626 24.301 1.00 69.38 158 LEU A C 1
ATOM 1204 O O . LEU A 1 158 ? 17.855 5.806 24.089 1.00 69.38 158 LEU A O 1
ATOM 1208 N N . ASP A 1 159 ? 16.356 4.141 24.164 1.00 67.81 159 ASP A N 1
ATOM 1209 C CA . ASP A 1 159 ? 15.239 4.947 23.694 1.00 67.81 159 ASP A CA 1
ATOM 1210 C C . ASP A 1 159 ? 14.585 5.760 24.834 1.00 67.81 159 ASP A C 1
ATOM 1212 O O . ASP A 1 159 ? 13.962 5.175 25.725 1.00 67.81 159 ASP A O 1
ATOM 1216 N N . PRO A 1 160 ? 14.644 7.107 24.794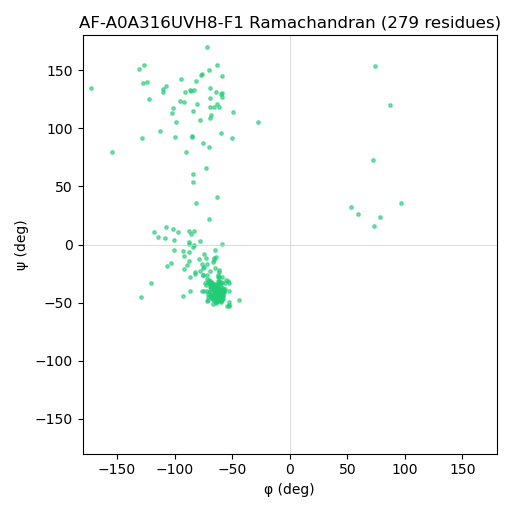 1.00 73.25 160 PRO A N 1
ATOM 1217 C CA . PRO A 1 160 ? 14.016 7.968 25.799 1.00 73.25 160 PRO A CA 1
ATOM 1218 C C . PRO A 1 160 ? 12.482 7.881 25.815 1.00 73.25 160 PRO A C 1
ATOM 1220 O O . PRO A 1 160 ? 11.861 8.254 26.808 1.00 73.25 160 PRO A O 1
ATOM 1223 N N . ASN A 1 161 ? 11.869 7.404 24.726 1.00 71.00 161 ASN A N 1
ATOM 1224 C CA . ASN A 1 161 ? 10.421 7.280 24.559 1.00 71.00 161 ASN A CA 1
ATOM 1225 C C . ASN A 1 161 ? 9.916 5.841 24.765 1.00 71.00 161 ASN A C 1
ATOM 1227 O O . ASN A 1 161 ? 8.768 5.525 24.420 1.00 71.00 161 ASN A O 1
ATOM 1231 N N . TRP A 1 162 ? 10.750 4.960 25.326 1.00 76.12 162 TRP A N 1
ATOM 1232 C CA . TRP A 1 162 ? 10.371 3.577 25.562 1.00 76.12 162 TRP A CA 1
ATOM 1233 C C . TRP A 1 162 ? 9.228 3.493 26.573 1.00 76.12 162 TRP A C 1
ATOM 1235 O O . TRP A 1 162 ? 9.262 4.088 27.650 1.00 76.12 162 TRP A O 1
ATOM 1245 N N . THR A 1 163 ? 8.195 2.730 26.221 1.00 70.75 163 THR A N 1
ATOM 1246 C CA . THR A 1 163 ? 7.043 2.472 27.084 1.00 70.75 163 THR A CA 1
ATOM 1247 C C . THR A 1 163 ? 6.814 0.970 27.184 1.00 70.75 163 THR A C 1
ATOM 1249 O O . THR A 1 163 ? 6.929 0.266 26.176 1.00 70.75 163 THR A O 1
ATOM 1252 N N . PRO A 1 164 ? 6.492 0.454 28.383 1.00 75.50 164 PRO A N 1
ATOM 1253 C CA . PRO A 1 164 ? 6.262 -0.968 28.571 1.00 75.50 164 PRO A CA 1
ATOM 1254 C C . PRO A 1 164 ? 5.050 -1.433 27.761 1.00 75.50 164 PRO A C 1
ATOM 1256 O O . PRO A 1 164 ? 4.127 -0.667 27.474 1.00 75.50 164 PRO A O 1
ATOM 1259 N N . ARG A 1 165 ? 5.031 -2.726 27.421 1.00 73.25 165 ARG A N 1
ATOM 1260 C CA . ARG A 1 165 ? 3.893 -3.323 26.717 1.00 73.25 165 ARG A CA 1
ATOM 1261 C C . ARG A 1 165 ? 2.615 -3.163 27.556 1.00 73.25 165 ARG A C 1
ATOM 1263 O O . ARG A 1 165 ? 2.627 -3.534 28.731 1.00 73.25 165 ARG A O 1
ATOM 1270 N N . PRO A 1 166 ? 1.515 -2.658 26.970 1.00 79.06 166 PRO A N 1
ATOM 1271 C CA . PRO A 1 166 ? 0.236 -2.569 27.666 1.00 79.06 166 PRO A CA 1
ATOM 1272 C C . PRO A 1 166 ? -0.245 -3.943 28.142 1.00 79.06 166 PRO A C 1
ATOM 1274 O O . PRO A 1 166 ? -0.071 -4.935 27.437 1.00 79.06 166 PRO A O 1
ATOM 1277 N N . ILE A 1 167 ? -0.909 -4.005 29.297 1.00 75.75 167 ILE A N 1
ATOM 1278 C CA . ILE A 1 167 ? -1.399 -5.272 29.871 1.00 75.75 167 ILE A CA 1
ATOM 1279 C C . ILE A 1 167 ? -2.435 -5.973 28.976 1.00 75.75 167 ILE A C 1
ATOM 1281 O O . ILE A 1 167 ? -2.519 -7.197 28.943 1.00 75.75 167 ILE A O 1
ATOM 1285 N N . ASP A 1 168 ? -3.173 -5.191 28.186 1.00 75.31 168 ASP A N 1
ATOM 1286 C CA . ASP A 1 168 ? -4.192 -5.682 27.257 1.00 75.31 168 ASP A CA 1
ATOM 1287 C C . ASP A 1 168 ? -3.611 -6.124 25.903 1.00 75.31 168 ASP A C 1
ATOM 1289 O O . ASP A 1 168 ? -4.355 -6.558 25.015 1.00 75.31 168 ASP A O 1
ATOM 1293 N N . ALA A 1 169 ? -2.298 -5.989 25.702 1.00 76.50 169 ALA A N 1
ATOM 1294 C CA . ALA A 1 169 ? -1.629 -6.378 24.472 1.00 76.50 169 ALA A CA 1
ATOM 1295 C C . ALA A 1 169 ? -1.621 -7.908 24.323 1.00 76.50 169 ALA A C 1
ATOM 1297 O O . ALA A 1 169 ? -1.181 -8.645 25.200 1.00 76.50 169 ALA A O 1
ATOM 1298 N N . GLY A 1 170 ? -2.122 -8.406 23.189 1.00 71.31 170 GLY A N 1
ATOM 1299 C CA . GLY A 1 170 ? -2.070 -9.839 22.887 1.00 71.31 170 GLY A CA 1
ATOM 1300 C C . GLY A 1 170 ? -0.651 -10.317 22.539 1.00 71.31 170 GLY A C 1
ATOM 1301 O O . GLY A 1 170 ? 0.220 -9.499 22.259 1.00 71.31 170 GLY A O 1
ATOM 1302 N N . PRO A 1 171 ? -0.416 -11.636 22.439 1.00 73.38 171 PRO A N 1
ATOM 1303 C CA . PRO A 1 171 ? 0.893 -12.192 22.069 1.00 73.38 171 PRO A CA 1
ATOM 1304 C C . PRO A 1 171 ? 1.368 -11.770 20.667 1.00 73.38 171 PRO A C 1
ATOM 1306 O O . PRO A 1 171 ? 2.561 -11.755 20.392 1.00 73.38 171 PRO A O 1
ATOM 1309 N N . SER A 1 172 ? 0.442 -11.397 19.778 1.00 68.06 172 SER A N 1
ATOM 1310 C CA . SER A 1 172 ? 0.745 -10.864 18.441 1.00 68.06 172 SER A CA 1
ATOM 1311 C C . SER A 1 172 ? 1.049 -9.361 18.428 1.00 68.06 172 SER A C 1
ATOM 1313 O O . SER A 1 172 ? 1.296 -8.804 17.359 1.00 68.06 172 SER A O 1
ATOM 1315 N N . TYR A 1 173 ? 1.001 -8.692 19.582 1.00 74.44 173 TYR A N 1
ATOM 1316 C CA . TYR A 1 173 ? 1.320 -7.278 19.685 1.00 74.44 173 TYR A CA 1
ATOM 1317 C C . TYR A 1 173 ? 2.812 -7.060 19.456 1.00 74.44 173 TYR A C 1
ATOM 1319 O O . TYR A 1 173 ? 3.661 -7.515 20.224 1.00 74.44 173 TYR A O 1
ATOM 1327 N N . ARG A 1 174 ? 3.109 -6.310 18.403 1.00 68.06 174 ARG A N 1
ATOM 1328 C CA . ARG A 1 174 ? 4.392 -5.647 18.218 1.00 68.06 174 ARG A CA 1
ATOM 1329 C C . ARG A 1 174 ? 4.128 -4.164 18.373 1.00 68.06 174 ARG A C 1
ATOM 1331 O O . ARG A 1 174 ? 3.156 -3.667 17.801 1.00 68.06 174 ARG A O 1
ATOM 1338 N N . GLN A 1 175 ? 4.968 -3.476 19.139 1.00 63.41 175 GLN A N 1
ATOM 1339 C CA . GLN A 1 175 ? 4.891 -2.027 19.257 1.00 63.41 175 GLN A CA 1
ATOM 1340 C C . GLN A 1 175 ? 5.334 -1.437 17.913 1.00 63.41 175 GLN A C 1
ATOM 1342 O O . GLN A 1 175 ? 6.504 -1.154 17.684 1.00 63.41 175 GLN A O 1
ATOM 1347 N N . SER A 1 176 ? 4.397 -1.360 16.968 1.00 56.28 176 SER A N 1
ATOM 1348 C CA . SER A 1 176 ? 4.650 -0.856 15.624 1.00 56.28 176 SER A CA 1
ATOM 1349 C C . SER A 1 176 ? 4.749 0.657 15.705 1.00 56.28 176 SER A C 1
ATOM 1351 O O . SER A 1 176 ? 3.755 1.362 15.556 1.00 56.28 176 SER A O 1
ATOM 1353 N N . ARG A 1 177 ? 5.956 1.149 15.979 1.00 55.34 177 ARG A N 1
ATOM 1354 C CA . ARG A 1 177 ? 6.250 2.585 16.046 1.00 55.34 177 ARG A CA 1
ATOM 1355 C C . ARG A 1 177 ? 6.327 3.234 14.674 1.00 55.34 177 ARG A C 1
ATOM 1357 O O . ARG A 1 177 ? 6.175 4.445 14.570 1.00 55.34 177 ARG A O 1
ATOM 1364 N N . SER A 1 178 ? 6.547 2.449 13.620 1.00 53.69 178 SER A N 1
ATOM 1365 C CA . SER A 1 178 ? 6.441 2.965 12.265 1.00 53.69 178 SER A CA 1
ATOM 1366 C C . SER A 1 178 ? 4.974 3.279 11.969 1.00 53.69 178 SER A C 1
ATOM 1368 O O . SER A 1 178 ? 4.124 2.391 11.864 1.00 53.69 178 SER A O 1
ATOM 1370 N N . ALA A 1 179 ? 4.689 4.574 11.832 1.00 60.22 179 ALA A N 1
ATOM 1371 C CA . ALA A 1 179 ? 3.445 5.100 11.278 1.00 60.22 179 ALA A CA 1
ATOM 1372 C C . ALA A 1 179 ? 3.270 4.732 9.793 1.00 60.22 179 ALA A C 1
ATOM 1374 O O . ALA A 1 179 ? 2.204 4.952 9.237 1.00 60.22 179 ALA A O 1
ATOM 1375 N N . ASP A 1 180 ? 4.267 4.088 9.185 1.00 73.44 180 ASP A N 1
ATOM 1376 C CA . ASP A 1 180 ? 4.302 3.795 7.761 1.00 73.44 180 ASP A CA 1
ATOM 1377 C C . ASP A 1 180 ? 3.251 2.741 7.358 1.00 73.44 180 ASP A C 1
ATOM 1379 O O . ASP A 1 180 ? 3.350 1.555 7.705 1.00 73.44 180 ASP A O 1
ATOM 1383 N N . VAL A 1 181 ? 2.207 3.180 6.652 1.00 80.81 181 VAL A N 1
ATOM 1384 C CA . VAL A 1 181 ? 1.163 2.292 6.104 1.00 80.81 181 VAL A CA 1
ATOM 1385 C C . VAL A 1 181 ? 1.715 1.397 4.998 1.00 80.81 181 VAL A C 1
ATOM 1387 O O . VAL A 1 181 ? 1.328 0.231 4.890 1.00 80.81 181 VAL A O 1
ATOM 1390 N N . ILE A 1 182 ? 2.671 1.898 4.224 1.00 78.31 182 ILE A N 1
ATOM 1391 C CA . ILE A 1 182 ? 3.304 1.207 3.100 1.00 78.31 182 ILE A CA 1
ATOM 1392 C C . ILE A 1 182 ? 4.150 0.057 3.625 1.00 78.31 182 ILE A C 1
ATOM 1394 O O . ILE A 1 182 ? 4.029 -1.062 3.135 1.00 78.31 182 ILE A O 1
ATOM 1398 N N . ALA A 1 183 ? 4.914 0.272 4.696 1.00 77.44 183 ALA A N 1
ATOM 1399 C CA . ALA A 1 183 ? 5.630 -0.808 5.374 1.00 77.44 183 ALA A CA 1
ATOM 1400 C C . ALA A 1 183 ? 4.670 -1.911 5.858 1.00 77.44 183 ALA A C 1
ATOM 1402 O O . ALA A 1 183 ? 4.969 -3.104 5.756 1.00 77.44 183 ALA A O 1
ATOM 1403 N N . MET A 1 184 ? 3.477 -1.540 6.334 1.00 81.75 184 MET A N 1
ATOM 1404 C CA . MET A 1 184 ? 2.457 -2.517 6.715 1.00 81.75 184 MET A CA 1
ATOM 1405 C C . MET A 1 184 ? 1.822 -3.238 5.524 1.00 81.75 184 MET A C 1
ATOM 1407 O O . MET A 1 184 ? 1.470 -4.409 5.678 1.00 81.75 184 MET A O 1
ATOM 1411 N N . LEU A 1 185 ? 1.684 -2.592 4.367 1.00 82.56 185 LEU A N 1
ATOM 1412 C CA . LEU A 1 185 ? 1.261 -3.237 3.121 1.00 82.56 185 LEU A CA 1
ATOM 1413 C C . LEU A 1 185 ? 2.325 -4.205 2.606 1.00 82.56 185 LEU A C 1
ATOM 1415 O O . LEU A 1 185 ? 2.007 -5.344 2.278 1.00 82.56 185 LEU A O 1
ATOM 1419 N N . VAL A 1 186 ? 3.595 -3.800 2.633 1.00 78.44 186 VAL A N 1
ATOM 1420 C CA . VAL A 1 186 ? 4.726 -4.658 2.263 1.00 78.44 186 VAL A CA 1
ATOM 1421 C C . VAL A 1 186 ? 4.816 -5.869 3.195 1.00 78.44 186 VAL A C 1
ATOM 1423 O O . VAL A 1 186 ? 5.047 -6.975 2.724 1.00 78.44 186 VAL A O 1
ATOM 1426 N N . SER A 1 187 ? 4.523 -5.706 4.492 1.00 78.75 187 SER A N 1
ATOM 1427 C CA . SER A 1 187 ? 4.499 -6.816 5.463 1.00 78.75 187 SER A CA 1
ATOM 1428 C C . SER A 1 187 ? 3.423 -7.881 5.203 1.00 78.75 187 SER A C 1
ATOM 1430 O O . SER A 1 187 ? 3.415 -8.926 5.856 1.00 78.75 187 SER A O 1
ATOM 1432 N N . ILE A 1 188 ? 2.476 -7.628 4.292 1.00 82.44 188 ILE A N 1
ATOM 1433 C CA . ILE A 1 188 ? 1.526 -8.652 3.844 1.00 82.44 188 ILE A CA 1
ATOM 1434 C C . ILE A 1 188 ? 2.275 -9.732 3.059 1.00 82.44 188 ILE A C 1
ATOM 1436 O O . ILE A 1 188 ? 1.925 -10.909 3.172 1.00 82.44 188 ILE A O 1
ATOM 1440 N N . PHE A 1 189 ? 3.325 -9.357 2.332 1.00 80.44 189 PHE A N 1
ATOM 1441 C CA . PHE A 1 189 ? 4.148 -10.271 1.555 1.00 80.44 189 PHE A CA 1
ATOM 1442 C C . PHE A 1 189 ? 5.209 -10.930 2.435 1.00 80.44 189 PHE A C 1
ATOM 1444 O O . PHE A 1 189 ? 5.900 -10.264 3.203 1.00 80.44 189 PHE A O 1
ATOM 1451 N N . ASP A 1 190 ? 5.333 -12.251 2.309 1.00 71.25 190 ASP A N 1
ATOM 1452 C CA . ASP A 1 190 ? 6.360 -13.013 3.027 1.00 71.25 190 ASP A CA 1
ATOM 1453 C C . ASP A 1 190 ? 7.715 -12.945 2.293 1.00 71.25 190 ASP A C 1
ATOM 1455 O O . ASP A 1 190 ? 8.766 -13.045 2.922 1.00 71.25 190 ASP A O 1
ATOM 1459 N N . ASP A 1 191 ? 7.695 -12.710 0.974 1.00 80.12 191 ASP A N 1
ATOM 1460 C CA . ASP A 1 191 ? 8.882 -12.559 0.133 1.00 80.12 191 ASP A CA 1
ATOM 1461 C C . ASP A 1 191 ? 8.898 -11.206 -0.595 1.00 80.12 191 ASP A C 1
ATOM 1463 O O . ASP A 1 191 ? 7.989 -10.849 -1.351 1.00 80.12 191 ASP A O 1
ATOM 1467 N N . ARG A 1 192 ? 9.992 -10.468 -0.399 1.00 79.50 192 ARG A N 1
ATOM 1468 C CA . ARG A 1 192 ? 10.244 -9.186 -1.057 1.00 79.50 192 ARG A CA 1
ATOM 1469 C C . ARG A 1 192 ? 10.513 -9.349 -2.552 1.00 79.50 192 ARG A C 1
ATOM 1471 O O . ARG A 1 192 ? 10.146 -8.459 -3.315 1.00 79.50 192 ARG A O 1
ATOM 1478 N N . ALA A 1 193 ? 11.134 -10.448 -2.982 1.00 81.88 193 ALA A N 1
ATOM 1479 C CA . ALA A 1 193 ? 11.469 -10.651 -4.390 1.00 81.88 193 ALA A CA 1
ATOM 1480 C C . ALA A 1 193 ? 10.205 -10.786 -5.253 1.00 81.88 193 ALA A C 1
ATOM 1482 O O . ALA A 1 193 ? 10.129 -10.211 -6.338 1.00 81.88 193 ALA A O 1
ATOM 1483 N N . THR A 1 194 ? 9.175 -11.454 -4.732 1.00 82.50 194 THR A N 1
ATOM 1484 C CA . THR A 1 194 ? 7.856 -11.551 -5.372 1.00 82.50 194 THR A CA 1
ATOM 1485 C C . THR A 1 194 ? 7.216 -10.176 -5.591 1.00 82.50 194 THR A C 1
ATOM 1487 O O . THR A 1 194 ? 6.677 -9.910 -6.665 1.00 82.50 194 THR A O 1
ATOM 1490 N N . PHE A 1 195 ? 7.316 -9.278 -4.605 1.00 82.00 195 PHE A N 1
ATOM 1491 C CA . PHE A 1 195 ? 6.811 -7.909 -4.733 1.00 82.00 195 PHE A CA 1
ATOM 1492 C C . PHE A 1 195 ? 7.580 -7.108 -5.793 1.00 82.00 195 PHE A C 1
ATOM 1494 O O . PHE A 1 195 ? 6.962 -6.490 -6.658 1.00 82.00 195 PHE A O 1
ATOM 1501 N N . VAL A 1 196 ? 8.917 -7.165 -5.771 1.00 85.69 196 VAL A N 1
ATOM 1502 C CA . VAL A 1 196 ? 9.771 -6.469 -6.751 1.00 85.69 196 VAL A CA 1
ATOM 1503 C C . VAL A 1 196 ? 9.492 -6.961 -8.173 1.00 85.69 196 VAL A C 1
ATOM 1505 O O . VAL A 1 196 ? 9.302 -6.149 -9.069 1.00 85.69 196 VAL A O 1
ATOM 1508 N N . LYS A 1 197 ? 9.353 -8.274 -8.383 1.00 85.81 197 LYS A N 1
ATOM 1509 C CA . LYS A 1 197 ? 9.026 -8.832 -9.704 1.00 85.81 197 LYS A CA 1
ATOM 1510 C C . LYS A 1 197 ? 7.669 -8.349 -10.227 1.00 85.81 197 LYS A C 1
ATOM 1512 O O . LYS A 1 197 ? 7.521 -8.063 -11.410 1.00 85.81 197 LYS A O 1
ATOM 1517 N N . ALA A 1 198 ? 6.660 -8.266 -9.366 1.00 83.00 198 ALA A N 1
ATOM 1518 C CA . ALA A 1 198 ? 5.355 -7.755 -9.773 1.00 83.00 198 ALA A CA 1
ATOM 1519 C C . ALA A 1 198 ? 5.387 -6.252 -10.074 1.00 83.00 198 ALA A C 1
ATOM 1521 O O . ALA A 1 198 ? 4.689 -5.795 -10.979 1.00 83.00 198 ALA A O 1
ATOM 1522 N N . LEU A 1 199 ? 6.211 -5.500 -9.344 1.00 84.94 199 LEU A N 1
ATOM 1523 C CA . LEU A 1 199 ? 6.472 -4.100 -9.632 1.00 84.94 199 LEU A CA 1
ATOM 1524 C C . LEU A 1 199 ? 7.155 -3.932 -10.998 1.00 84.94 199 LEU A C 1
ATOM 1526 O O . LEU A 1 199 ? 6.670 -3.136 -11.794 1.00 84.94 199 LEU A O 1
ATOM 1530 N N . GLU A 1 200 ? 8.178 -4.737 -11.311 1.00 88.94 200 GLU A N 1
ATOM 1531 C CA . GLU A 1 200 ? 8.817 -4.779 -12.640 1.00 88.94 200 GLU A CA 1
ATOM 1532 C C . GLU A 1 200 ? 7.777 -4.998 -13.748 1.00 88.94 200 GLU A C 1
ATOM 1534 O O . GLU A 1 200 ? 7.714 -4.233 -14.708 1.00 88.94 200 GLU A O 1
ATOM 1539 N N . VAL A 1 201 ? 6.901 -5.997 -13.592 1.00 88.12 201 VAL A N 1
ATOM 1540 C CA . VAL A 1 201 ? 5.819 -6.290 -14.551 1.00 88.12 201 VAL A CA 1
ATOM 1541 C C . VAL A 1 201 ? 4.828 -5.129 -14.671 1.00 88.12 201 VAL A C 1
ATOM 1543 O O . VAL A 1 201 ? 4.381 -4.810 -15.774 1.00 88.12 201 VAL A O 1
ATOM 1546 N N . SER A 1 202 ? 4.469 -4.485 -13.560 1.00 84.75 202 SER A N 1
ATOM 1547 C CA . SER A 1 202 ? 3.539 -3.353 -13.572 1.00 84.75 202 SER A CA 1
ATOM 1548 C C . SER A 1 202 ? 4.133 -2.138 -14.280 1.00 84.75 202 SER A C 1
ATOM 1550 O O . SER A 1 202 ? 3.463 -1.552 -15.130 1.00 84.75 202 SER A O 1
ATOM 1552 N N . THR A 1 203 ? 5.385 -1.783 -13.977 1.00 85.25 203 THR A N 1
ATOM 1553 C CA . THR A 1 203 ? 6.095 -0.690 -14.652 1.00 85.25 203 THR A CA 1
ATOM 1554 C C . THR A 1 203 ? 6.258 -1.003 -16.139 1.00 85.25 203 THR A C 1
ATOM 1556 O O . THR A 1 203 ? 5.987 -0.139 -16.966 1.00 85.25 203 THR A O 1
ATOM 1559 N N . ALA A 1 204 ? 6.572 -2.252 -16.510 1.00 89.44 204 ALA A N 1
ATOM 1560 C CA . ALA A 1 204 ? 6.609 -2.688 -17.910 1.00 89.44 204 ALA A CA 1
ATOM 1561 C C . ALA A 1 204 ? 5.305 -2.369 -18.649 1.00 89.44 204 ALA A C 1
ATOM 1563 O O . ALA A 1 204 ? 5.305 -1.722 -19.694 1.00 89.44 204 ALA A O 1
ATOM 1564 N N . ARG A 1 205 ? 4.172 -2.808 -18.086 1.00 86.75 205 ARG A N 1
ATOM 1565 C CA . ARG A 1 205 ? 2.847 -2.612 -18.687 1.00 86.75 205 ARG A CA 1
ATOM 1566 C C . ARG A 1 205 ? 2.478 -1.136 -18.777 1.00 86.75 205 ARG A C 1
ATOM 1568 O O . ARG A 1 205 ? 1.907 -0.721 -19.785 1.00 86.75 205 ARG A O 1
ATOM 1575 N N . ALA A 1 206 ? 2.815 -0.349 -17.758 1.00 82.50 206 ALA A N 1
ATOM 1576 C CA . ALA A 1 206 ? 2.578 1.088 -17.759 1.00 82.50 206 ALA A CA 1
ATOM 1577 C C . ALA A 1 206 ? 3.380 1.794 -18.867 1.00 82.50 206 ALA A C 1
ATOM 1579 O O . ALA A 1 206 ? 2.812 2.569 -19.638 1.00 82.50 206 ALA A O 1
ATOM 1580 N N . LEU A 1 207 ? 4.662 1.444 -19.027 1.00 87.31 207 LEU A N 1
ATOM 1581 C CA . LEU A 1 207 ? 5.526 1.989 -20.077 1.00 87.31 207 LEU A CA 1
ATOM 1582 C C . LEU A 1 207 ? 5.067 1.606 -21.488 1.00 87.31 207 LEU A C 1
ATOM 1584 O O . LEU A 1 207 ? 5.167 2.431 -22.388 1.00 87.31 207 LEU A O 1
ATOM 1588 N N . LEU A 1 208 ? 4.520 0.403 -21.692 1.00 86.81 208 LEU A N 1
ATOM 1589 C CA . LEU A 1 208 ? 3.954 0.011 -22.992 1.00 86.81 208 LEU A CA 1
ATOM 1590 C C . LEU A 1 208 ? 2.634 0.714 -23.314 1.00 86.81 208 LEU A C 1
ATOM 1592 O O . LEU A 1 208 ? 2.305 0.908 -24.484 1.00 86.81 208 LEU A O 1
ATOM 1596 N N . LYS A 1 209 ? 1.852 1.072 -22.290 1.00 83.75 209 LYS A N 1
ATOM 1597 C CA . LYS A 1 209 ? 0.584 1.789 -22.464 1.00 83.75 209 LYS A CA 1
ATOM 1598 C C . LYS A 1 209 ? 0.805 3.283 -22.728 1.00 83.75 209 LYS A C 1
ATOM 1600 O O . LYS A 1 209 ? -0.087 3.925 -23.290 1.00 83.75 209 LYS A O 1
ATOM 1605 N N . SER A 1 210 ? 1.952 3.841 -22.330 1.00 79.00 210 SER A N 1
ATOM 1606 C CA . SER A 1 210 ? 2.227 5.271 -22.472 1.00 79.00 210 SER A CA 1
ATOM 1607 C C . SER A 1 210 ? 2.262 5.675 -23.951 1.00 79.00 210 S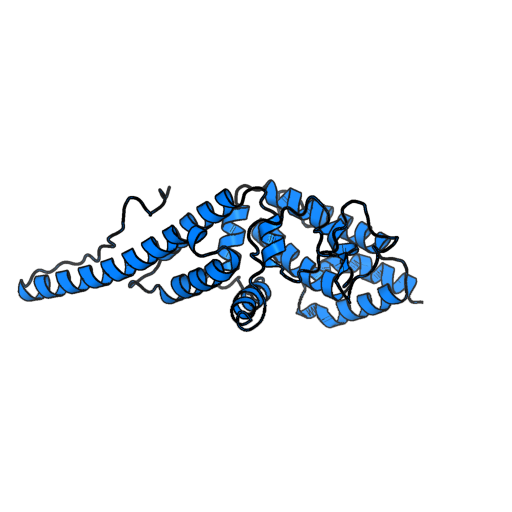ER A C 1
ATOM 1609 O O . SER A 1 210 ? 3.014 5.159 -24.779 1.00 79.00 210 SER A O 1
ATOM 1611 N N . ARG A 1 211 ? 1.378 6.603 -24.323 1.00 74.12 211 ARG A N 1
ATOM 1612 C CA . ARG A 1 211 ? 1.338 7.152 -25.681 1.00 74.12 211 ARG A CA 1
ATOM 1613 C C . ARG A 1 211 ? 2.324 8.311 -25.760 1.00 74.12 211 ARG A C 1
ATOM 1615 O O . ARG A 1 211 ? 2.299 9.198 -24.918 1.00 74.12 211 ARG A O 1
ATOM 1622 N N . GLY A 1 212 ? 3.163 8.325 -26.793 1.00 73.81 212 GLY A N 1
ATOM 1623 C CA . GLY A 1 212 ? 4.067 9.451 -27.050 1.00 73.81 212 GLY A CA 1
ATOM 1624 C C . GLY A 1 212 ? 5.318 9.501 -26.168 1.00 73.81 212 GLY A C 1
ATOM 1625 O O . GLY A 1 212 ? 5.893 10.576 -26.031 1.00 73.81 212 GLY A O 1
ATOM 1626 N N . TYR A 1 213 ? 5.761 8.363 -25.618 1.00 79.62 213 TYR A N 1
ATOM 1627 C CA . TYR A 1 213 ? 6.962 8.268 -24.773 1.00 79.62 213 TYR A CA 1
ATOM 1628 C C . TYR A 1 213 ? 6.905 9.159 -23.512 1.00 79.62 213 TYR A C 1
ATOM 1630 O O . TYR A 1 213 ? 7.948 9.587 -23.011 1.00 79.62 213 TYR A O 1
ATOM 1638 N N . ASP A 1 214 ? 5.704 9.470 -23.006 1.00 81.19 214 ASP A N 1
ATOM 1639 C CA . ASP A 1 214 ? 5.552 10.190 -21.742 1.00 81.19 214 ASP A CA 1
ATOM 1640 C C . ASP A 1 214 ? 5.773 9.241 -20.561 1.00 81.19 214 ASP A C 1
ATOM 1642 O O . ASP A 1 214 ? 4.962 8.363 -20.269 1.00 81.19 214 ASP A O 1
ATOM 1646 N N . VAL A 1 215 ? 6.918 9.413 -19.907 1.00 83.94 215 VAL A N 1
ATOM 1647 C CA . VAL A 1 215 ? 7.380 8.581 -18.790 1.00 83.94 215 VAL A CA 1
ATOM 1648 C C . VAL A 1 215 ? 7.548 9.378 -17.499 1.00 83.94 215 VAL A C 1
ATOM 1650 O O . VAL A 1 215 ? 8.127 8.868 -16.545 1.00 83.94 215 VAL A O 1
ATOM 1653 N N . GLN A 1 216 ? 7.067 10.626 -17.435 1.00 83.31 216 GLN A N 1
ATOM 1654 C CA . GLN A 1 216 ? 7.295 11.490 -16.267 1.00 83.31 216 GLN A CA 1
ATOM 1655 C C . GLN A 1 216 ? 6.685 10.909 -14.985 1.00 83.31 216 GLN A C 1
ATOM 1657 O O . GLN A 1 216 ? 7.334 10.890 -13.938 1.00 83.31 216 GLN A O 1
ATOM 1662 N N . THR A 1 217 ? 5.464 10.378 -15.077 1.00 80.19 217 THR A N 1
ATOM 1663 C CA . THR A 1 217 ? 4.780 9.735 -13.947 1.00 80.19 217 THR A CA 1
ATOM 1664 C C . THR A 1 217 ? 5.528 8.489 -13.478 1.00 80.19 217 THR A C 1
ATOM 1666 O O . THR A 1 217 ? 5.806 8.362 -12.289 1.00 80.19 217 THR A O 1
ATOM 1669 N N . GLU A 1 218 ? 5.931 7.615 -14.404 1.00 83.38 218 GLU A N 1
ATOM 1670 C CA . GLU A 1 218 ? 6.660 6.380 -14.082 1.00 83.38 218 GLU A CA 1
ATOM 1671 C C . GLU A 1 218 ? 8.052 6.659 -13.504 1.00 83.38 218 GLU A C 1
ATOM 1673 O O . GLU A 1 218 ? 8.486 5.974 -12.580 1.00 83.38 218 GLU A O 1
ATOM 1678 N N . TYR A 1 219 ? 8.728 7.706 -13.985 1.00 86.81 219 TYR A N 1
ATOM 1679 C CA . TYR A 1 219 ? 10.004 8.157 -13.435 1.00 86.81 219 TYR A CA 1
ATOM 1680 C C . TYR A 1 219 ? 9.848 8.648 -11.990 1.00 86.81 219 TYR A C 1
ATOM 1682 O O . TYR A 1 219 ? 10.571 8.199 -11.101 1.00 86.81 219 TYR A O 1
ATOM 1690 N N . ARG A 1 220 ? 8.862 9.519 -11.722 1.00 82.81 220 ARG A N 1
ATOM 1691 C CA . ARG A 1 220 ? 8.567 10.008 -10.362 1.00 82.81 220 ARG A CA 1
ATOM 1692 C C . ARG A 1 220 ? 8.239 8.855 -9.414 1.00 82.81 220 ARG A C 1
ATOM 1694 O O . ARG A 1 220 ? 8.773 8.788 -8.309 1.00 82.81 220 ARG A O 1
ATOM 1701 N N . ASN A 1 221 ? 7.386 7.947 -9.869 1.00 80.12 221 ASN A N 1
ATOM 1702 C CA . ASN A 1 221 ? 6.975 6.761 -9.135 1.00 80.12 221 ASN A CA 1
ATOM 1703 C C . ASN A 1 221 ? 8.166 5.856 -8.788 1.00 80.12 221 ASN A C 1
ATOM 1705 O O . ASN A 1 221 ? 8.290 5.397 -7.653 1.00 80.12 221 ASN A O 1
ATOM 1709 N N . ASN A 1 222 ? 9.065 5.628 -9.747 1.00 85.75 222 ASN A N 1
ATOM 1710 C CA . ASN A 1 222 ? 10.269 4.834 -9.538 1.00 85.75 222 ASN A CA 1
ATOM 1711 C C . ASN A 1 222 ? 11.183 5.466 -8.471 1.00 85.75 222 ASN A C 1
ATOM 1713 O O . ASN A 1 222 ? 11.554 4.786 -7.516 1.00 85.75 222 ASN A O 1
ATOM 1717 N N . GLU A 1 223 ? 11.458 6.769 -8.553 1.00 84.44 223 GLU A N 1
ATOM 1718 C CA . GLU A 1 223 ? 12.295 7.479 -7.572 1.00 84.44 223 GLU A CA 1
ATOM 1719 C C . GLU A 1 223 ? 11.743 7.392 -6.145 1.00 84.44 223 GLU A C 1
ATOM 1721 O O . GLU A 1 223 ? 12.464 7.169 -5.169 1.00 84.44 223 GLU A O 1
ATOM 1726 N N . VAL A 1 224 ? 10.430 7.525 -6.018 1.00 78.19 224 VAL A N 1
ATOM 1727 C CA . VAL A 1 224 ? 9.720 7.386 -4.751 1.00 78.19 224 VAL A CA 1
ATOM 1728 C C . VAL A 1 224 ? 9.861 5.966 -4.186 1.00 78.19 224 VAL A C 1
ATOM 1730 O O . VAL A 1 224 ? 10.154 5.785 -2.999 1.00 78.19 224 VAL A O 1
ATOM 1733 N N . LEU A 1 225 ? 9.733 4.947 -5.036 1.00 80.06 225 LEU A N 1
ATOM 1734 C CA . LEU A 1 225 ? 9.907 3.554 -4.636 1.00 80.06 225 LEU A CA 1
ATOM 1735 C C . LEU A 1 225 ? 11.372 3.211 -4.318 1.00 80.06 225 LEU A C 1
ATOM 1737 O O . LEU A 1 225 ? 11.609 2.446 -3.381 1.00 80.06 225 LEU A O 1
ATOM 1741 N N . LYS A 1 226 ? 12.362 3.808 -4.996 1.00 84.62 226 LYS A N 1
ATOM 1742 C CA . LYS A 1 226 ? 13.797 3.623 -4.694 1.00 84.62 226 LYS A CA 1
ATOM 1743 C C . LYS A 1 226 ? 14.139 4.033 -3.276 1.00 84.62 226 LYS A C 1
ATOM 1745 O O . LYS A 1 226 ? 14.853 3.315 -2.584 1.00 84.62 226 LYS A O 1
ATOM 1750 N N . ARG A 1 227 ? 13.554 5.122 -2.775 1.00 78.75 227 ARG A N 1
ATOM 1751 C CA . ARG A 1 227 ? 13.778 5.559 -1.385 1.00 78.75 227 ARG A CA 1
ATOM 1752 C C . ARG A 1 227 ? 13.320 4.524 -0.355 1.00 78.75 227 ARG A C 1
ATOM 1754 O O . ARG A 1 227 ? 13.871 4.464 0.740 1.00 78.75 227 ARG A O 1
ATOM 1761 N N . ARG A 1 228 ? 12.322 3.698 -0.688 1.00 74.44 228 ARG A N 1
ATOM 1762 C CA . ARG A 1 228 ? 11.781 2.655 0.200 1.00 74.44 228 ARG A CA 1
ATOM 1763 C C . ARG A 1 228 ? 12.439 1.293 0.003 1.00 74.44 228 ARG A C 1
ATOM 1765 O O . ARG A 1 228 ? 12.760 0.621 0.981 1.00 74.44 228 ARG A O 1
ATOM 1772 N N . PHE A 1 229 ? 12.640 0.883 -1.246 1.00 78.06 229 PHE A N 1
ATOM 1773 C CA . PHE A 1 229 ? 13.144 -0.444 -1.602 1.00 78.06 229 PHE A CA 1
ATOM 1774 C C . PHE A 1 229 ? 14.639 -0.464 -1.952 1.00 78.06 229 PHE A C 1
ATOM 1776 O O . PHE A 1 229 ? 15.204 -1.544 -2.113 1.00 78.06 229 PHE A O 1
ATOM 1783 N N . GLY A 1 230 ? 15.303 0.684 -1.997 1.00 82.69 230 GLY A N 1
ATOM 1784 C CA . GLY A 1 230 ? 16.702 0.818 -2.387 1.00 82.69 230 GLY A CA 1
ATOM 1785 C C . GLY A 1 230 ? 16.928 0.664 -3.892 1.00 82.69 230 GLY A C 1
ATOM 1786 O O . GLY A 1 230 ? 16.195 -0.039 -4.590 1.00 82.69 230 GLY A O 1
ATOM 1787 N N . ASP A 1 231 ? 18.004 1.281 -4.370 1.00 85.69 231 ASP A N 1
ATOM 1788 C CA . ASP A 1 231 ? 18.317 1.386 -5.801 1.00 85.69 231 ASP A CA 1
ATOM 1789 C C . ASP A 1 231 ? 18.553 0.021 -6.458 1.00 85.69 231 ASP A C 1
ATOM 1791 O O . ASP A 1 231 ? 18.074 -0.251 -7.555 1.00 85.69 231 ASP A O 1
ATOM 1795 N N . ALA A 1 232 ? 19.224 -0.896 -5.753 1.00 87.56 232 ALA A N 1
ATOM 1796 C CA . ALA A 1 232 ? 19.544 -2.219 -6.285 1.00 87.56 232 ALA A CA 1
ATOM 1797 C C . ALA A 1 232 ? 18.297 -3.052 -6.632 1.00 87.56 232 ALA A C 1
ATOM 1799 O O . ALA A 1 232 ? 18.342 -3.863 -7.554 1.00 87.56 232 ALA A O 1
ATOM 1800 N N . ALA A 1 233 ? 17.189 -2.860 -5.907 1.00 85.12 233 ALA A N 1
ATOM 1801 C CA . ALA A 1 233 ? 15.952 -3.592 -6.162 1.00 85.12 233 ALA A CA 1
ATOM 1802 C C . ALA A 1 233 ? 15.210 -3.077 -7.405 1.00 85.12 233 ALA A C 1
ATOM 1804 O O . ALA A 1 233 ? 14.469 -3.842 -8.011 1.00 85.12 233 ALA A O 1
ATOM 1805 N N . LEU A 1 234 ? 15.401 -1.809 -7.787 1.00 88.12 234 LEU A N 1
ATOM 1806 C CA . LEU A 1 234 ? 14.688 -1.166 -8.900 1.00 88.12 234 LEU A CA 1
ATOM 1807 C C . LEU A 1 234 ? 15.557 -0.907 -10.131 1.00 88.12 234 LEU A C 1
ATOM 1809 O O . LEU A 1 234 ? 15.066 -0.368 -11.120 1.00 88.12 234 LEU A O 1
ATOM 1813 N N . ALA A 1 235 ? 16.805 -1.377 -10.122 1.00 90.94 235 ALA A N 1
ATOM 1814 C CA . ALA A 1 235 ? 17.734 -1.229 -11.237 1.00 90.94 235 ALA A CA 1
ATOM 1815 C C . ALA A 1 235 ? 17.164 -1.730 -12.579 1.00 90.94 235 ALA A C 1
ATOM 1817 O O . ALA A 1 235 ? 17.460 -1.162 -13.625 1.00 90.94 235 ALA A O 1
ATOM 1818 N N . ARG A 1 236 ? 16.318 -2.772 -12.580 1.00 91.81 236 ARG A N 1
ATOM 1819 C CA . ARG A 1 236 ? 15.650 -3.228 -13.812 1.00 91.81 236 ARG A CA 1
ATOM 1820 C C . ARG A 1 236 ? 14.639 -2.212 -14.327 1.00 91.81 236 ARG A C 1
ATOM 1822 O O . ARG A 1 236 ? 14.676 -1.886 -15.507 1.00 91.81 236 ARG A O 1
ATOM 1829 N N . CYS A 1 237 ? 13.798 -1.667 -13.449 1.00 90.50 237 CYS A N 1
ATOM 1830 C CA . CYS A 1 237 ? 12.847 -0.619 -13.813 1.00 90.50 237 CYS A CA 1
ATOM 1831 C C . CYS A 1 237 ? 13.557 0.633 -14.358 1.00 90.50 237 CYS A C 1
ATOM 1833 O O . CYS A 1 237 ? 13.027 1.283 -15.255 1.00 90.50 237 CYS A O 1
ATOM 1835 N N . ASP A 1 238 ? 14.765 0.944 -13.876 1.00 92.62 238 ASP A N 1
ATOM 1836 C CA . ASP A 1 238 ? 15.581 2.047 -14.404 1.00 92.62 238 ASP A CA 1
ATOM 1837 C C . ASP A 1 238 ? 16.042 1.810 -15.835 1.00 92.62 238 ASP A C 1
ATOM 1839 O O . ASP A 1 238 ? 15.928 2.700 -16.676 1.00 92.62 238 ASP A O 1
ATOM 1843 N N . VAL A 1 239 ? 16.525 0.601 -16.131 1.00 93.94 239 VAL A N 1
ATOM 1844 C CA . VAL A 1 239 ? 16.903 0.237 -17.500 1.00 93.94 239 VAL A CA 1
ATOM 1845 C C . VAL A 1 239 ? 15.688 0.314 -18.423 1.00 93.94 239 VAL A C 1
ATOM 1847 O O . VAL A 1 239 ? 15.792 0.849 -19.520 1.00 93.94 239 VAL A O 1
ATOM 1850 N N . MET A 1 240 ? 14.513 -0.127 -17.965 1.00 93.50 240 MET A N 1
ATOM 1851 C CA . MET A 1 240 ? 13.277 -0.037 -18.751 1.00 93.50 240 MET A CA 1
ATOM 1852 C C . MET A 1 240 ? 12.867 1.414 -19.030 1.00 93.50 240 MET A C 1
ATOM 1854 O O . MET A 1 240 ? 12.467 1.728 -20.147 1.00 93.50 240 MET A O 1
ATOM 1858 N N . LEU A 1 241 ? 12.994 2.314 -18.049 1.00 92.25 241 LEU A N 1
ATOM 1859 C CA . LEU A 1 241 ? 12.761 3.749 -18.245 1.00 92.25 241 LEU A CA 1
ATOM 1860 C C . LEU A 1 241 ? 13.761 4.350 -19.242 1.00 92.25 241 LEU A C 1
ATOM 1862 O O . LEU A 1 241 ? 13.368 5.106 -20.134 1.00 92.25 241 LEU A O 1
ATOM 1866 N N . GLN A 1 242 ? 15.038 3.988 -19.118 1.00 92.81 242 GLN A N 1
ATOM 1867 C CA . GLN A 1 242 ? 16.095 4.441 -20.017 1.00 92.81 242 GLN A CA 1
ATOM 1868 C C . GLN A 1 242 ? 15.866 3.954 -21.455 1.00 92.81 242 GLN A C 1
ATOM 1870 O O . GLN A 1 242 ? 15.996 4.745 -22.388 1.00 92.81 242 GLN A O 1
ATOM 1875 N N . ASP A 1 243 ? 15.432 2.704 -21.637 1.00 93.19 243 ASP A N 1
ATOM 1876 C CA . ASP A 1 243 ? 15.096 2.137 -22.946 1.00 93.19 243 ASP A CA 1
ATOM 1877 C C . ASP A 1 243 ? 14.015 2.959 -23.662 1.00 93.19 243 ASP A C 1
ATOM 1879 O O . AS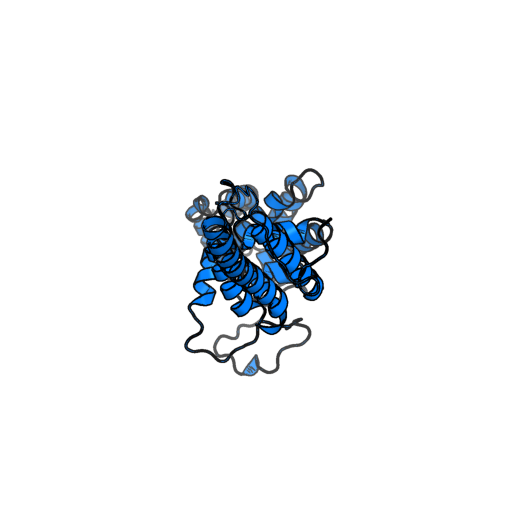P A 1 243 ? 14.126 3.223 -24.858 1.00 93.19 243 ASP A O 1
ATOM 1883 N N . VAL A 1 244 ? 12.985 3.428 -22.945 1.00 92.12 244 VAL A N 1
ATOM 1884 C CA . VAL A 1 244 ? 11.931 4.269 -23.540 1.00 92.12 244 VAL A CA 1
ATOM 1885 C C . VAL A 1 244 ? 12.496 5.619 -24.000 1.00 92.12 244 VAL A C 1
ATOM 1887 O O . VAL A 1 244 ? 12.152 6.104 -25.083 1.00 92.12 244 VAL A O 1
ATOM 1890 N N . VAL A 1 245 ? 13.402 6.219 -23.221 1.00 91.31 245 VAL A N 1
ATOM 1891 C CA . VAL A 1 245 ? 14.077 7.478 -23.583 1.00 91.31 245 VAL A CA 1
ATOM 1892 C C . VAL A 1 245 ? 14.990 7.290 -24.798 1.00 91.31 245 VAL A C 1
ATOM 1894 O O . VAL A 1 245 ? 14.966 8.109 -25.723 1.00 91.31 245 VAL A O 1
ATOM 1897 N N . ASP A 1 246 ? 15.763 6.207 -24.830 1.00 91.75 246 ASP A N 1
ATOM 1898 C CA . ASP A 1 246 ? 16.644 5.879 -25.949 1.00 91.75 246 ASP A CA 1
ATOM 1899 C C . ASP A 1 246 ? 15.861 5.502 -27.210 1.00 91.75 246 ASP A C 1
ATOM 1901 O O . ASP A 1 246 ? 16.232 5.908 -28.319 1.00 91.75 246 ASP A O 1
ATOM 1905 N N . SER A 1 247 ? 14.722 4.826 -27.056 1.00 91.81 247 SER A N 1
ATOM 1906 C CA . SER A 1 247 ? 13.801 4.559 -28.154 1.00 91.81 247 SER A CA 1
ATOM 1907 C C . SER A 1 247 ? 13.260 5.854 -28.747 1.00 91.81 247 SER A C 1
ATOM 1909 O O . SER A 1 247 ? 13.245 5.980 -29.967 1.00 91.81 247 SER A O 1
ATOM 1911 N N . ARG A 1 248 ? 12.878 6.841 -27.924 1.00 90.81 248 ARG A N 1
ATOM 1912 C CA . ARG A 1 248 ? 12.421 8.157 -28.406 1.00 90.81 248 ARG A CA 1
ATOM 1913 C C . ARG A 1 248 ? 13.505 8.879 -29.209 1.00 90.81 248 ARG A C 1
ATOM 1915 O O . ARG A 1 248 ? 13.225 9.477 -30.244 1.00 90.81 248 ARG A O 1
ATOM 1922 N N . ARG A 1 249 ? 14.755 8.835 -28.736 1.00 90.38 249 ARG A N 1
ATOM 1923 C CA . ARG A 1 249 ? 15.904 9.450 -29.423 1.00 90.38 249 ARG A CA 1
ATOM 1924 C C . ARG A 1 249 ? 16.189 8.775 -30.767 1.00 90.38 249 ARG A C 1
ATOM 1926 O O . ARG A 1 249 ? 16.491 9.453 -31.752 1.00 90.38 249 ARG A O 1
ATOM 1933 N N . THR A 1 250 ? 16.094 7.450 -30.798 1.00 90.38 250 THR A N 1
ATOM 1934 C CA . THR A 1 250 ? 16.325 6.651 -32.006 1.00 90.38 250 THR A CA 1
ATOM 1935 C C . THR A 1 250 ? 15.212 6.872 -33.020 1.00 90.38 250 THR A C 1
ATOM 1937 O O . THR A 1 250 ? 15.511 7.127 -34.182 1.00 90.38 250 THR A O 1
ATOM 1940 N N . ASP A 1 251 ? 13.955 6.874 -32.569 1.00 90.06 251 ASP A N 1
ATOM 1941 C CA . ASP A 1 251 ? 12.784 7.195 -33.388 1.00 90.06 251 ASP A CA 1
ATOM 1942 C C . ASP A 1 251 ? 12.970 8.564 -34.059 1.00 90.06 251 ASP A C 1
ATOM 1944 O O . ASP A 1 251 ? 12.973 8.648 -35.284 1.00 90.06 251 ASP A O 1
ATOM 1948 N N . ALA A 1 252 ? 13.279 9.621 -33.295 1.00 88.50 252 ALA A N 1
ATOM 1949 C CA . ALA A 1 252 ? 13.518 10.960 -33.849 1.00 88.50 252 ALA A CA 1
ATOM 1950 C C . ALA A 1 252 ? 14.641 10.998 -34.906 1.00 88.50 252 ALA A C 1
ATOM 1952 O O . ALA A 1 252 ? 14.520 11.678 -35.927 1.00 88.50 252 ALA A O 1
ATOM 1953 N N . SER A 1 253 ? 15.722 10.245 -34.683 1.00 89.44 253 SER A N 1
ATOM 1954 C CA . SER A 1 253 ? 16.836 10.150 -35.634 1.00 89.44 253 SER A CA 1
ATOM 1955 C C . SER A 1 253 ? 16.406 9.456 -36.931 1.00 89.44 253 SER A C 1
ATOM 1957 O O . SER A 1 253 ? 16.685 9.956 -38.019 1.00 89.44 253 SER A O 1
ATOM 1959 N N . VAL A 1 254 ? 15.680 8.340 -36.830 1.00 88.75 254 VAL A N 1
ATOM 1960 C CA . VAL A 1 254 ? 15.151 7.605 -37.988 1.00 88.75 254 VAL A CA 1
ATOM 1961 C C . VAL A 1 254 ? 14.163 8.462 -38.778 1.00 88.75 254 VAL A C 1
ATOM 1963 O O . VAL A 1 254 ? 14.282 8.539 -40.000 1.00 88.75 254 VAL A O 1
ATOM 1966 N N . TRP A 1 255 ? 13.253 9.169 -38.103 1.00 86.00 255 TRP A N 1
ATOM 1967 C CA . TRP A 1 255 ? 12.305 10.074 -38.757 1.00 86.00 255 TRP A CA 1
ATOM 1968 C C . TRP A 1 255 ? 13.002 11.175 -39.552 1.00 86.00 255 TRP A C 1
ATOM 1970 O O . TRP A 1 255 ? 12.644 11.393 -40.705 1.00 86.00 255 TRP A O 1
ATOM 1980 N N . SER A 1 256 ? 14.044 11.804 -38.996 1.00 86.75 256 SER A N 1
ATOM 1981 C CA . SER A 1 256 ? 14.803 12.834 -39.724 1.00 86.75 256 SER A CA 1
ATOM 1982 C C . SER A 1 256 ? 15.462 12.315 -41.010 1.00 86.75 256 SER A C 1
ATOM 1984 O O . SER A 1 256 ? 15.542 13.039 -42.000 1.00 86.75 256 SER A O 1
ATOM 1986 N N . VAL A 1 257 ? 15.900 11.052 -41.026 1.00 87.31 257 VAL A N 1
ATOM 1987 C CA . VAL A 1 257 ? 16.483 10.415 -42.217 1.00 87.31 257 VAL A CA 1
ATOM 1988 C C . VAL A 1 257 ? 15.394 10.039 -43.226 1.00 87.31 257 VAL A C 1
ATOM 1990 O O . VAL A 1 257 ? 15.577 10.224 -44.427 1.00 87.31 257 VAL A O 1
ATOM 1993 N N . LEU A 1 258 ? 14.249 9.532 -42.760 1.00 85.38 258 LEU A N 1
ATOM 1994 C CA . LEU A 1 258 ? 13.120 9.174 -43.627 1.00 85.38 258 LEU A CA 1
ATOM 1995 C C . LEU A 1 258 ? 12.496 10.399 -44.303 1.00 85.38 258 LEU A C 1
ATOM 1997 O O . LEU A 1 258 ? 12.153 10.329 -45.482 1.00 85.38 258 LEU A O 1
ATOM 2001 N N . GLU A 1 259 ? 12.415 11.523 -43.588 1.00 83.75 259 GLU A N 1
ATOM 2002 C CA . GLU A 1 259 ? 11.948 12.802 -44.126 1.00 83.75 259 GLU A CA 1
ATOM 2003 C C . GLU A 1 259 ? 12.876 13.305 -45.242 1.00 83.75 259 GLU A C 1
ATOM 2005 O O . GLU A 1 259 ? 12.408 13.696 -46.312 1.00 83.75 259 GLU A O 1
ATOM 2010 N N . GLN A 1 260 ? 14.197 13.195 -45.054 1.00 83.62 260 GLN A N 1
ATOM 2011 C CA . GLN A 1 260 ? 15.181 13.491 -46.105 1.00 83.62 260 GLN A CA 1
ATOM 2012 C C . GLN A 1 260 ? 15.044 12.565 -47.321 1.00 83.62 260 GLN A C 1
ATOM 2014 O O . GLN A 1 260 ? 15.270 12.994 -48.452 1.00 83.62 260 GLN A O 1
ATOM 2019 N N . ALA A 1 261 ? 14.666 11.305 -47.100 1.00 83.38 261 ALA A N 1
ATOM 2020 C CA . ALA A 1 261 ? 14.496 10.303 -48.146 1.00 83.38 261 ALA A CA 1
ATOM 2021 C C . ALA A 1 261 ? 13.091 10.291 -48.789 1.00 83.38 261 ALA A C 1
ATOM 2023 O O . ALA A 1 261 ? 12.845 9.459 -49.659 1.00 83.38 261 ALA A O 1
ATOM 2024 N N . GLN A 1 262 ? 12.178 11.190 -48.384 1.00 77.62 262 GLN A N 1
ATOM 2025 C CA . GLN A 1 262 ? 10.781 11.259 -48.852 1.00 77.62 262 GLN A CA 1
ATOM 2026 C C . GLN A 1 262 ? 10.014 9.929 -48.721 1.00 77.62 262 GLN A C 1
ATOM 2028 O O . GLN A 1 262 ? 9.144 9.610 -49.535 1.00 77.62 262 GLN A O 1
ATOM 2033 N N . HIS A 1 263 ? 10.335 9.137 -47.696 1.00 74.56 263 HIS A N 1
ATOM 2034 C CA . HIS A 1 263 ? 9.641 7.885 -47.420 1.00 74.56 263 HIS A CA 1
ATOM 2035 C C . HIS A 1 263 ? 8.486 8.105 -46.443 1.00 74.56 263 HIS A C 1
ATOM 2037 O O . HIS A 1 263 ? 8.688 8.539 -45.312 1.00 74.56 263 HIS A O 1
ATOM 2043 N N . ASP A 1 264 ? 7.280 7.741 -46.874 1.00 69.00 264 ASP A N 1
ATOM 2044 C CA . ASP A 1 264 ? 6.066 7.825 -46.066 1.00 69.00 264 ASP A CA 1
ATOM 2045 C C . ASP A 1 264 ? 5.941 6.555 -45.204 1.00 69.00 264 ASP A C 1
ATOM 2047 O O . ASP A 1 264 ? 5.467 5.507 -45.651 1.00 69.00 264 ASP A O 1
ATOM 2051 N N . ALA A 1 265 ? 6.460 6.603 -43.977 1.00 65.75 265 ALA A N 1
ATOM 2052 C CA . ALA A 1 265 ? 6.306 5.534 -42.994 1.00 65.75 265 ALA A CA 1
ATOM 2053 C C . ALA A 1 265 ? 5.336 5.991 -41.901 1.00 65.75 265 ALA A C 1
ATOM 2055 O O . ALA A 1 265 ? 5.440 7.109 -41.429 1.00 65.75 265 ALA A O 1
ATOM 2056 N N . ALA A 1 266 ? 4.405 5.132 -41.472 1.00 70.94 266 ALA A N 1
ATOM 2057 C CA . ALA A 1 266 ? 3.393 5.453 -40.452 1.00 70.94 266 ALA A CA 1
ATOM 2058 C C . ALA A 1 266 ? 3.651 4.776 -39.088 1.00 70.94 266 ALA A C 1
ATOM 2060 O O . ALA A 1 266 ? 2.751 4.681 -38.254 1.00 70.94 266 ALA A O 1
ATOM 2061 N N . MET A 1 267 ? 4.859 4.253 -38.861 1.00 76.00 267 MET A N 1
ATOM 2062 C CA . MET A 1 267 ? 5.168 3.388 -37.717 1.00 76.00 267 MET A CA 1
ATOM 2063 C C . MET A 1 267 ? 6.078 4.097 -36.715 1.00 76.00 267 MET A C 1
ATOM 2065 O O . MET A 1 267 ? 7.119 4.621 -37.094 1.00 76.00 267 MET A O 1
ATOM 2069 N N . LYS A 1 268 ? 5.709 4.052 -35.429 1.00 78.69 268 LYS A N 1
ATOM 2070 C CA . LYS A 1 268 ? 6.549 4.488 -34.303 1.00 78.69 268 LYS A CA 1
ATOM 2071 C C . LYS A 1 268 ? 6.929 3.273 -33.456 1.00 78.69 268 LYS A C 1
ATOM 2073 O O . LYS A 1 268 ? 6.094 2.808 -32.677 1.00 78.69 268 LYS A O 1
ATOM 2078 N N . PRO A 1 269 ? 8.123 2.691 -33.648 1.00 84.62 269 PRO A N 1
ATOM 2079 C CA . PRO A 1 269 ? 8.544 1.525 -32.889 1.00 84.62 269 PRO A CA 1
ATOM 2080 C C . PRO A 1 269 ? 8.972 1.904 -31.465 1.00 84.62 269 PRO A C 1
ATOM 2082 O O . PRO A 1 269 ? 9.578 2.951 -31.230 1.00 84.62 269 PRO A O 1
ATOM 2085 N N . LEU A 1 270 ? 8.712 1.004 -30.518 1.00 86.31 270 LEU A N 1
ATOM 2086 C CA . LEU A 1 270 ? 9.339 1.033 -29.201 1.00 86.31 270 LEU A CA 1
ATOM 2087 C C . LEU A 1 270 ? 10.465 -0.006 -29.172 1.00 86.31 270 LEU A C 1
ATOM 2089 O O . LEU A 1 270 ? 10.218 -1.198 -29.348 1.00 86.31 270 LEU A O 1
ATOM 2093 N N . ILE A 1 271 ? 11.696 0.457 -28.984 1.00 88.81 271 ILE A N 1
ATOM 2094 C CA . ILE A 1 271 ? 12.898 -0.372 -28.902 1.00 88.81 271 ILE A CA 1
ATOM 2095 C C . ILE A 1 271 ? 13.182 -0.638 -27.425 1.00 88.81 271 ILE A C 1
ATOM 2097 O O . ILE A 1 271 ? 13.330 0.300 -26.648 1.00 88.81 271 ILE A O 1
ATOM 2101 N N . THR A 1 272 ? 13.257 -1.911 -27.041 1.00 90.25 272 THR A N 1
ATOM 2102 C CA . THR A 1 272 ? 13.416 -2.334 -25.644 1.00 90.25 272 THR A CA 1
ATOM 2103 C C . THR A 1 272 ? 14.539 -3.354 -25.487 1.00 90.25 272 THR A C 1
ATOM 2105 O O . THR A 1 272 ? 14.850 -4.119 -26.407 1.00 90.25 272 THR A O 1
ATOM 2108 N N . SER A 1 273 ? 15.175 -3.384 -24.315 1.00 91.31 273 SER A N 1
ATOM 2109 C CA . SER A 1 273 ? 16.223 -4.355 -24.014 1.00 91.31 273 SER A CA 1
ATOM 2110 C C . SER A 1 273 ? 15.630 -5.710 -23.603 1.00 91.31 273 SER A C 1
ATOM 2112 O O . SER A 1 273 ? 14.925 -5.855 -22.610 1.00 91.31 273 SER A O 1
ATOM 2114 N N . ARG A 1 274 ? 15.958 -6.773 -24.343 1.00 87.56 274 ARG A N 1
ATOM 2115 C CA . ARG A 1 274 ? 15.386 -8.111 -24.096 1.00 87.56 274 ARG A CA 1
ATOM 2116 C C . ARG A 1 274 ? 15.649 -8.661 -22.686 1.00 87.56 274 ARG A C 1
ATOM 2118 O O . ARG A 1 274 ? 14.851 -9.436 -22.182 1.00 87.56 274 ARG A O 1
ATOM 2125 N N . HIS A 1 275 ? 16.793 -8.342 -22.080 1.00 89.06 275 HIS A N 1
ATOM 2126 C CA . HIS A 1 275 ? 17.215 -8.976 -20.825 1.00 89.06 275 HIS A CA 1
ATOM 2127 C C . HIS A 1 275 ? 16.584 -8.354 -19.572 1.00 89.06 275 HIS A C 1
ATOM 2129 O O . HIS A 1 275 ? 16.509 -9.016 -18.539 1.00 89.06 275 HIS A O 1
ATOM 2135 N N . PHE A 1 276 ? 16.157 -7.092 -19.652 1.00 88.62 276 PHE A N 1
ATOM 2136 C CA . PHE A 1 276 ? 15.652 -6.341 -18.499 1.00 88.62 276 PHE A CA 1
ATOM 2137 C C . PHE A 1 276 ? 14.130 -6.229 -18.478 1.00 88.62 276 PHE A C 1
ATOM 2139 O O . PHE A 1 276 ? 13.563 -5.924 -17.432 1.00 88.62 276 PHE A O 1
ATOM 2146 N N . TRP A 1 277 ? 13.473 -6.513 -19.601 1.00 92.00 277 TRP A N 1
ATOM 2147 C CA . TRP A 1 277 ? 12.022 -6.526 -19.689 1.00 92.00 277 TRP A CA 1
ATOM 2148 C C . TRP A 1 277 ? 11.471 -7.897 -19.280 1.00 92.00 277 TRP A C 1
ATOM 2150 O O . TRP A 1 277 ? 11.990 -8.921 -19.728 1.00 92.00 277 TRP A O 1
ATOM 2160 N N . PRO A 1 278 ? 10.437 -7.944 -18.423 1.00 89.44 278 PRO A N 1
ATOM 2161 C CA . PRO A 1 278 ? 9.779 -9.191 -18.077 1.00 89.44 278 PRO A CA 1
ATOM 2162 C C . PRO A 1 278 ? 8.979 -9.716 -19.271 1.00 89.44 278 PRO A C 1
ATOM 2164 O O . PRO A 1 278 ? 8.448 -8.937 -20.063 1.00 89.44 278 PRO A O 1
ATOM 2167 N N . ASP A 1 279 ? 8.841 -11.037 -19.360 1.00 84.50 279 ASP A N 1
ATOM 2168 C CA . ASP A 1 279 ? 7.924 -11.652 -20.316 1.00 84.50 279 ASP A CA 1
ATOM 2169 C C . ASP A 1 279 ? 6.485 -11.287 -19.927 1.00 84.50 279 ASP A C 1
ATOM 2171 O O . ASP A 1 279 ? 6.024 -11.573 -18.817 1.00 84.50 279 ASP A O 1
ATOM 2175 N N . LEU A 1 280 ? 5.798 -10.594 -20.831 1.00 77.06 280 LEU A N 1
ATOM 2176 C CA . LEU A 1 280 ? 4.413 -10.181 -20.659 1.00 77.06 280 LEU A CA 1
ATOM 2177 C C . LEU A 1 280 ? 3.526 -11.178 -21.405 1.00 77.06 280 LEU A C 1
ATOM 2179 O O . LEU A 1 280 ? 3.501 -11.173 -22.633 1.00 77.06 280 LEU A O 1
ATOM 2183 N N . GLU A 1 281 ? 2.843 -12.042 -20.652 1.00 54.62 281 GLU A N 1
ATOM 2184 C CA . GLU A 1 281 ? 1.689 -12.813 -21.144 1.00 54.62 281 GLU A CA 1
ATOM 2185 C C . GLU A 1 281 ? 0.465 -11.912 -21.356 1.00 54.62 281 GLU A C 1
ATOM 2187 O O . GLU A 1 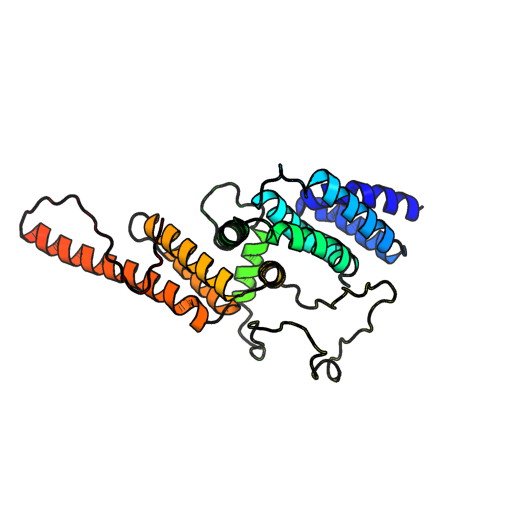281 ? 0.251 -10.990 -20.522 1.00 54.62 281 GLU A O 1
#

Radius of gyration: 23.15 Å; Cα contacts (8 Å, |Δi|>4): 222; chains: 1; bounding box: 44×31×79 Å

Sequence (281 aa):
MDVELTKGRAFQLFDLIADWPDSTPAVGDLKESISQTSLRLFISQTLSASLRKRLLHPGARTRDILQLYVSLVYAVRHIDPQGIVLSRVAGPIRRYLRARPDIVHVIVSSLLGGGDEDDAGFEQLRSELDAAGAEVGTGPATGAAGRHDTSESPTDYLDPNWTPRPIDAGPSYRQSRSADVIAMLVSIFDDRATFVKALEVSTARALLKSRGYDVQTEYRNNEVLKRRFGDAALARCDVMLQDVVDSRRTDASVWSVLEQAQHDAAMKPLITSRHFWPDLE

Organism: NCBI:txid1569628

Solvent-accessible surface area (backbone atoms only — not comparable to full-atom values): 16918 Å² total; per-residue (Å²): 121,63,69,63,53,48,53,56,48,33,72,45,43,63,60,45,28,66,46,48,74,81,31,49,66,66,46,48,54,50,23,57,46,51,74,77,38,95,49,60,65,59,39,34,52,49,41,42,52,50,43,52,75,74,51,71,47,89,89,50,53,70,61,60,54,49,40,43,49,53,30,38,53,55,49,44,42,70,42,33,80,78,38,57,49,48,45,65,46,46,54,64,52,39,57,54,49,59,74,41,90,60,46,62,59,48,51,48,39,55,65,65,59,58,94,54,92,82,50,71,76,35,44,69,60,40,51,50,49,54,51,67,61,68,66,85,78,82,71,84,88,72,69,76,69,78,78,74,85,74,70,86,61,92,65,62,87,76,46,93,81,68,72,80,83,59,90,85,49,56,94,74,55,66,86,70,77,69,84,52,62,63,62,56,58,53,62,47,49,93,51,68,66,63,52,48,54,46,45,45,48,49,52,50,54,51,62,71,67,38,71,89,77,62,48,66,68,62,51,54,49,48,56,46,46,28,77,56,63,36,59,84,70,43,50,47,54,50,53,54,54,49,28,49,55,52,20,51,55,49,46,56,54,52,49,58,54,32,61,75,67,72,53,94,74,94,77,85,74,84,52,72,59,78,88,61,53,72,90,81,129

InterPro domains:
  IPR016158 Cullin homology domain [PS50069] (149-281)
  IPR036317 Cullin homology domain superfamily [SSF75632] (160-279)
  IPR044554 Anaphase-promoting complex subunit 2 [PTHR45957] (5-281)
  IPR057975 Anaphase-promoting complex subunit 2, TPR repeats [PF25773] (4-100)

Nearest PDB structures (foldseek):
  9gaw-assembly1_N  TM=8.840E-01  e=3.968E-13  Homo sap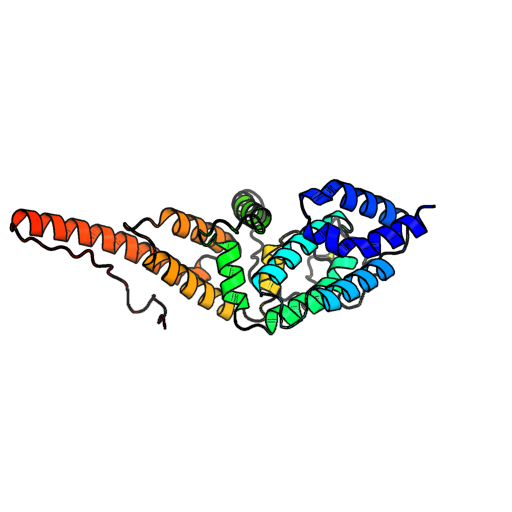iens
  6q6g-assembly1_N  TM=8.608E-01  e=1.104E-11  Homo sapiens
  6q6h-assembly1_N  TM=8.538E-01  e=1.204E-11  Homo sapiens
  8tar-assembly1_N  TM=8.130E-01  e=8.162E-12  Homo sapiens
  8tau-assembly1_N  TM=7.985E-01  e=3.865E-11  Homo sapiens

Foldseek 3Di:
DLPVVLVVLLLCVLVLLLPPPVSVVVLVSNLVSVVVDVCLVVSLVNVLVCCVVPPLDPPHDLLSLVLSLLSCLVSVCSNPVQCQSVLRNVVVSLVSLLVDPCNLVSLLCLQQPPPDPPNPSSVVLNVLLVVVLVPPPDDPDPQLPDPPVDDDDPCQVVDPPDDDDDPSHDPSDDRCPPSRPVSVSCVSDPDPLVSLVSNLQNLLVVCVPDPPLPCPSVVVSLSSVCSRHNPVSCVLSVLQNVQSVVLNVVQVVVVVVCVVVVHDDPDRDRGHDPPSHDDDD

pLDDT: mean 79.13, std 15.65, range [27.77, 94.56]